Protein AF-A0A150QYF8-F1 (afdb_monomer_lite)

pLDDT: mean 72.7, std 15.48, range [41.41, 92.69]

Secondary structure (DSSP, 8-state):
------PPPPPPP---------------------------PPPTTS-PPPP---S-SSPPPTT-B-SSSS-EEEEE-TTS-EEEEEEETTEEEES-----SSPPPPPPPPSSPPPTT-B-S-TT-EEEEE-TTS-EEEEEEETTEEEEEE-----PPPPPPPSS-PPTT-B-SSTT-EEEEPPPTT--SPEEEEE-TTSBEEEEE-----PPPP-

Radius of gyration: 40.84 Å; chains: 1; bounding box: 78×80×122 Å

Organism: Sorangium cellulosum (NCBI:txid56)

Structure (mmCIF, N/CA/C/O backbone):
data_AF-A0A150QYF8-F1
#
_entry.id   AF-A0A150QYF8-F1
#
loop_
_atom_site.group_PDB
_atom_site.id
_atom_site.type_symbol
_atom_site.label_atom_id
_atom_site.label_alt_id
_atom_site.label_comp_id
_atom_site.label_asym_id
_atom_site.label_entity_id
_atom_site.label_seq_id
_atom_site.pdbx_PDB_ins_code
_atom_site.Cartn_x
_atom_site.Cartn_y
_atom_site.Cartn_z
_atom_site.occupancy
_atom_site.B_iso_or_equiv
_atom_site.auth_seq_id
_atom_site.auth_comp_id
_atom_site.auth_asym_id
_atom_site.auth_atom_id
_atom_site.pdbx_PDB_model_num
ATOM 1 N N . MET A 1 1 ? 5.202 -47.196 13.321 1.00 47.38 1 MET A N 1
ATOM 2 C CA . MET A 1 1 ? 4.854 -46.807 11.936 1.00 47.38 1 MET A CA 1
ATOM 3 C C . MET A 1 1 ? 5.953 -45.894 11.412 1.00 47.38 1 MET A C 1
ATOM 5 O O . MET A 1 1 ? 6.100 -44.786 11.903 1.00 47.38 1 MET A O 1
ATOM 9 N N . THR A 1 2 ? 6.800 -46.386 10.510 1.00 41.41 2 THR A N 1
ATOM 10 C CA . THR A 1 2 ? 7.960 -45.659 9.966 1.00 41.41 2 THR A CA 1
ATOM 11 C C . THR A 1 2 ? 7.559 -44.911 8.697 1.00 41.41 2 THR A C 1
ATOM 13 O O . THR A 1 2 ? 7.252 -45.538 7.684 1.00 41.41 2 THR A O 1
ATOM 16 N N . MET A 1 3 ? 7.541 -43.577 8.741 1.00 44.59 3 MET A N 1
ATOM 17 C CA . MET A 1 3 ? 7.249 -42.749 7.568 1.00 44.59 3 MET A CA 1
ATOM 18 C C . MET A 1 3 ? 8.433 -42.758 6.593 1.00 44.59 3 MET A C 1
ATOM 20 O O . MET A 1 3 ? 9.515 -42.261 6.902 1.00 44.59 3 MET A O 1
ATOM 24 N N . GLN A 1 4 ? 8.225 -43.309 5.397 1.00 49.53 4 GLN A N 1
ATOM 25 C CA . GLN A 1 4 ? 9.186 -43.221 4.301 1.00 49.53 4 GLN A CA 1
ATOM 26 C C . GLN A 1 4 ? 9.121 -41.836 3.642 1.00 49.53 4 GLN A C 1
ATOM 28 O O . GLN A 1 4 ? 8.115 -41.449 3.049 1.00 49.53 4 GLN A O 1
ATOM 33 N N . LYS A 1 5 ? 10.227 -41.088 3.718 1.00 57.88 5 LYS A N 1
ATOM 34 C CA . LYS A 1 5 ? 10.409 -39.800 3.036 1.00 57.88 5 LYS A CA 1
ATOM 35 C C . LYS A 1 5 ? 10.632 -40.048 1.534 1.00 57.88 5 LYS A C 1
ATOM 37 O O . LYS A 1 5 ? 11.709 -40.483 1.127 1.00 57.88 5 LYS A O 1
ATOM 42 N N . LYS A 1 6 ? 9.617 -39.773 0.705 1.00 57.66 6 LYS A N 1
ATOM 43 C CA . LYS A 1 6 ? 9.722 -39.781 -0.767 1.00 57.66 6 LYS A CA 1
ATOM 44 C C . LYS A 1 6 ? 10.719 -38.709 -1.223 1.00 57.66 6 LYS A C 1
ATOM 46 O O . LYS A 1 6 ? 10.455 -37.516 -1.086 1.00 57.66 6 LYS A O 1
ATOM 51 N N . ARG A 1 7 ? 11.854 -39.132 -1.783 1.00 65.31 7 ARG A N 1
ATOM 52 C CA . ARG A 1 7 ? 12.804 -38.245 -2.470 1.00 65.31 7 ARG A CA 1
ATOM 53 C C . ARG A 1 7 ? 12.209 -37.843 -3.824 1.00 65.31 7 ARG A C 1
ATOM 55 O O . ARG A 1 7 ? 11.926 -38.708 -4.648 1.00 65.31 7 ARG A O 1
ATOM 62 N N . LYS A 1 8 ? 11.985 -36.543 -4.033 1.00 64.62 8 LYS A N 1
ATOM 63 C CA . LYS A 1 8 ? 11.572 -35.985 -5.328 1.00 64.62 8 LYS A CA 1
ATOM 64 C C . LYS A 1 8 ? 12.789 -35.962 -6.257 1.00 64.62 8 LYS A C 1
ATOM 66 O O . LYS A 1 8 ? 13.822 -35.404 -5.903 1.00 64.62 8 LYS A O 1
ATOM 71 N N . VAL A 1 9 ? 12.659 -36.608 -7.412 1.00 59.91 9 VAL A N 1
ATOM 72 C CA . VAL A 1 9 ? 13.671 -36.643 -8.474 1.00 59.91 9 VAL A CA 1
ATOM 73 C C . VAL A 1 9 ? 13.707 -35.270 -9.146 1.00 59.91 9 VAL A C 1
ATOM 75 O O . VAL A 1 9 ? 12.694 -34.823 -9.684 1.00 59.91 9 VAL A O 1
ATOM 78 N N . LEU A 1 10 ? 14.858 -34.599 -9.091 1.00 61.50 10 LEU A N 1
ATOM 79 C CA . LEU A 1 10 ? 15.118 -33.366 -9.833 1.00 61.50 10 LEU A CA 1
ATOM 80 C C . LEU A 1 10 ? 15.226 -33.714 -11.323 1.00 61.50 10 LEU A C 1
ATOM 82 O O . LEU A 1 10 ? 16.088 -34.497 -11.719 1.00 61.50 10 LEU A O 1
ATOM 86 N N . ARG A 1 11 ? 14.317 -33.172 -12.140 1.00 61.16 11 ARG A N 1
ATOM 87 C CA . ARG A 1 11 ? 14.402 -33.255 -13.603 1.00 61.16 11 ARG A CA 1
ATOM 88 C C . ARG A 1 11 ? 15.525 -32.328 -14.070 1.00 61.16 11 ARG A C 1
ATOM 90 O O . ARG A 1 11 ? 15.552 -31.165 -13.679 1.00 61.16 11 ARG A O 1
ATOM 97 N N . ALA A 1 12 ? 16.451 -32.867 -14.859 1.00 64.88 12 ALA A N 1
ATOM 98 C CA . ALA A 1 12 ? 17.572 -32.123 -15.423 1.00 64.88 12 ALA A CA 1
ATOM 99 C C . ALA A 1 12 ? 17.085 -31.013 -16.378 1.00 64.88 12 ALA A C 1
ATOM 101 O O . ALA A 1 12 ? 16.055 -31.198 -17.035 1.00 64.88 12 ALA A O 1
ATOM 102 N N . PRO A 1 13 ? 17.802 -29.880 -16.476 1.00 64.94 13 PRO A N 1
ATOM 103 C CA . PRO A 1 13 ? 17.477 -28.837 -17.438 1.00 64.94 13 PRO A CA 1
ATOM 104 C C . PRO A 1 13 ? 17.751 -29.323 -18.868 1.00 64.94 13 PRO A C 1
ATOM 106 O O . PRO A 1 13 ? 18.771 -29.954 -19.148 1.00 64.94 13 PRO A O 1
ATOM 109 N N . PHE A 1 14 ? 16.815 -29.033 -19.769 1.00 56.91 14 PHE A N 1
ATOM 110 C CA . PHE A 1 14 ? 16.959 -29.273 -21.200 1.00 56.91 14 PHE A CA 1
ATOM 111 C C . PHE A 1 14 ? 17.991 -28.291 -21.768 1.00 56.91 14 PHE A C 1
ATOM 113 O O . PHE A 1 14 ? 17.770 -27.083 -21.764 1.00 56.91 14 PHE A O 1
ATOM 120 N N . LEU A 1 15 ? 19.122 -28.810 -22.247 1.00 54.59 15 LEU A N 1
ATOM 121 C CA . LEU A 1 15 ? 20.078 -28.049 -23.048 1.00 54.59 15 LEU A CA 1
ATOM 122 C C . LEU A 1 15 ? 19.488 -27.856 -24.449 1.00 54.59 15 LEU A C 1
ATOM 124 O O . LEU A 1 15 ? 19.330 -28.821 -25.194 1.00 54.59 15 LEU A O 1
ATOM 128 N N . VAL A 1 16 ? 19.154 -26.614 -24.796 1.00 57.34 16 VAL A N 1
ATOM 129 C CA . VAL A 1 16 ? 18.758 -26.229 -26.155 1.00 57.34 16 VAL A CA 1
ATOM 130 C C . VAL A 1 16 ? 20.007 -25.736 -26.880 1.00 57.34 16 VAL A C 1
ATOM 132 O O . VAL A 1 16 ? 20.522 -24.661 -26.591 1.00 57.34 16 VAL A O 1
ATOM 135 N N . THR A 1 17 ? 20.525 -26.547 -27.800 1.00 55.38 17 THR A N 1
ATOM 136 C CA . THR A 1 17 ? 21.632 -26.175 -28.687 1.00 55.38 17 THR A CA 1
ATOM 137 C C . THR A 1 17 ? 21.053 -25.499 -29.926 1.00 55.38 17 THR A C 1
ATOM 139 O O . THR A 1 17 ? 20.435 -26.162 -30.757 1.00 55.38 17 THR A O 1
ATOM 142 N N . VAL A 1 18 ? 21.232 -24.184 -30.054 1.00 59.06 18 VAL A N 1
ATOM 143 C CA . VAL A 1 18 ? 20.885 -23.449 -31.277 1.00 59.06 18 VAL A CA 1
ATOM 144 C C . VAL A 1 18 ? 22.113 -23.440 -32.180 1.00 59.06 18 VAL A C 1
ATOM 146 O O . VAL A 1 18 ? 23.110 -22.792 -31.880 1.00 59.06 18 VAL A O 1
ATOM 149 N N . ALA A 1 19 ? 22.047 -24.191 -33.276 1.00 54.66 19 ALA A N 1
ATOM 150 C CA . ALA A 1 19 ? 22.962 -24.045 -34.397 1.00 54.66 19 ALA A CA 1
ATOM 151 C C . ALA A 1 19 ? 22.274 -23.165 -35.446 1.00 54.66 19 ALA A C 1
ATOM 153 O O . ALA A 1 19 ? 21.219 -23.539 -35.957 1.00 54.66 19 ALA A O 1
ATOM 154 N N . ALA A 1 20 ? 22.860 -22.015 -35.771 1.00 47.81 20 ALA A N 1
ATOM 155 C CA . ALA A 1 20 ? 22.448 -21.212 -36.916 1.00 47.81 20 ALA A CA 1
ATOM 156 C C . ALA A 1 20 ? 23.673 -20.905 -37.784 1.00 47.81 20 ALA A C 1
ATOM 158 O O . ALA A 1 20 ? 24.729 -20.510 -37.295 1.00 47.81 20 ALA A O 1
ATOM 159 N N . ALA A 1 21 ? 23.518 -21.217 -39.068 1.00 44.56 21 ALA A N 1
ATOM 160 C CA . ALA A 1 21 ? 24.559 -21.398 -40.062 1.00 44.56 21 ALA A CA 1
ATOM 161 C C . ALA A 1 21 ? 25.105 -20.071 -40.609 1.00 44.56 21 ALA A C 1
ATOM 163 O O . ALA A 1 21 ? 24.342 -19.201 -41.022 1.00 44.56 21 ALA A O 1
ATOM 164 N N . ALA A 1 22 ? 26.433 -19.967 -40.703 1.00 50.28 22 ALA A N 1
ATOM 165 C CA . ALA A 1 22 ? 27.098 -18.927 -41.476 1.00 50.28 22 ALA A CA 1
ATOM 166 C C . ALA A 1 22 ? 26.918 -19.212 -42.976 1.00 50.28 22 ALA A C 1
ATOM 168 O O . ALA A 1 22 ? 27.470 -20.180 -43.503 1.00 50.28 22 ALA A O 1
ATOM 169 N N . SER A 1 23 ? 26.142 -18.372 -43.659 1.00 51.41 23 SER A N 1
ATOM 170 C CA . SER A 1 23 ? 26.035 -18.386 -45.118 1.00 51.41 23 SER A CA 1
ATOM 171 C C . SER A 1 23 ? 26.969 -17.322 -45.688 1.00 51.41 23 SER A C 1
ATOM 173 O O . SER A 1 23 ? 26.688 -16.132 -45.611 1.00 51.41 23 SER A O 1
ATOM 175 N N . PHE A 1 24 ? 28.093 -17.763 -46.250 1.00 51.03 24 PHE A N 1
ATOM 176 C CA . PHE A 1 24 ? 28.920 -16.957 -47.144 1.00 51.03 24 PHE A CA 1
ATOM 177 C C . PHE A 1 24 ? 28.187 -16.785 -48.478 1.00 51.03 24 PHE A C 1
ATOM 179 O O . PHE A 1 24 ? 27.945 -17.775 -49.168 1.00 51.03 24 PHE A O 1
ATOM 186 N N . ALA A 1 25 ? 27.889 -15.549 -48.877 1.00 46.69 25 ALA A N 1
ATOM 187 C CA . ALA A 1 25 ? 27.549 -15.239 -50.260 1.00 46.69 25 ALA A CA 1
ATOM 188 C C . ALA A 1 25 ? 27.860 -13.776 -50.606 1.00 46.69 25 ALA A C 1
ATOM 190 O O . ALA A 1 25 ? 27.247 -12.859 -50.077 1.00 46.69 25 ALA A O 1
ATOM 191 N N . GLY A 1 26 ? 28.767 -13.599 -51.570 1.00 42.91 26 GLY A N 1
ATOM 192 C CA . GLY A 1 26 ? 28.650 -12.538 -52.571 1.00 42.91 26 GLY A CA 1
ATOM 193 C C . GLY A 1 26 ? 29.318 -11.202 -52.266 1.00 42.91 26 GLY A C 1
ATOM 194 O O . GLY A 1 26 ? 28.643 -10.219 -51.995 1.00 42.91 26 GLY A O 1
ATOM 195 N N . ALA A 1 27 ? 30.635 -11.132 -52.465 1.00 47.59 27 ALA A N 1
ATOM 196 C CA . ALA A 1 27 ? 31.298 -9.875 -52.787 1.00 47.59 27 ALA A CA 1
ATOM 197 C C . ALA A 1 27 ? 30.801 -9.375 -54.158 1.00 47.59 27 ALA A C 1
ATOM 199 O O . ALA A 1 27 ? 31.059 -10.011 -55.181 1.00 47.59 27 ALA A O 1
ATOM 200 N N . VAL A 1 28 ? 30.113 -8.233 -54.179 1.00 49.28 28 VAL A N 1
ATOM 201 C CA . VAL A 1 28 ? 29.893 -7.434 -55.389 1.00 49.28 28 VAL A CA 1
ATOM 202 C C . VAL A 1 28 ? 30.681 -6.144 -55.212 1.00 49.28 28 VAL A C 1
ATOM 204 O O . VAL A 1 28 ? 30.315 -5.277 -54.428 1.00 49.28 28 VAL A O 1
ATOM 207 N N . ALA A 1 29 ? 31.807 -6.048 -55.915 1.00 49.62 29 ALA A N 1
ATOM 208 C CA . ALA A 1 29 ? 32.575 -4.820 -56.024 1.00 49.62 29 ALA A CA 1
ATOM 209 C C . ALA A 1 29 ? 31.805 -3.821 -56.903 1.00 49.62 29 ALA A C 1
ATOM 211 O O . ALA A 1 29 ? 31.589 -4.083 -58.088 1.00 49.62 29 ALA A O 1
ATOM 212 N N . LEU A 1 30 ? 31.417 -2.680 -56.330 1.00 47.22 30 LEU A N 1
ATOM 213 C CA . LEU A 1 30 ? 31.018 -1.487 -57.078 1.00 47.22 30 LEU A CA 1
ATOM 214 C C . LEU A 1 30 ? 32.141 -0.436 -57.010 1.00 47.22 30 LEU A C 1
ATOM 216 O O . LEU A 1 30 ? 32.837 -0.351 -55.996 1.00 47.22 30 LEU A O 1
ATOM 220 N N . PRO A 1 31 ? 32.365 0.333 -58.090 1.00 49.56 31 PRO A N 1
ATOM 221 C CA . PRO A 1 31 ? 33.482 1.259 -58.185 1.00 49.56 31 PRO A CA 1
ATOM 222 C C . PRO A 1 31 ? 33.178 2.598 -57.498 1.00 49.56 31 PRO A C 1
ATOM 224 O O . PRO A 1 31 ? 32.157 3.217 -57.772 1.00 49.56 31 PRO A O 1
ATOM 227 N N . GLY A 1 32 ? 34.134 3.056 -56.685 1.00 46.59 32 GLY A N 1
ATOM 228 C CA . GLY A 1 32 ? 34.517 4.464 -56.537 1.00 46.59 32 GLY A CA 1
ATOM 229 C C . GLY A 1 32 ? 33.485 5.442 -55.971 1.00 46.59 32 GLY A C 1
ATOM 230 O O . GLY A 1 32 ? 32.774 6.098 -56.726 1.00 46.59 32 GLY A O 1
ATOM 231 N N . CYS A 1 33 ? 33.552 5.683 -54.661 1.00 45.03 33 CYS A N 1
ATOM 232 C CA . CYS A 1 33 ? 33.215 6.986 -54.090 1.00 45.03 33 CYS A CA 1
ATOM 233 C C . CYS A 1 33 ? 34.475 7.545 -53.423 1.00 45.03 33 CYS A C 1
ATOM 235 O O . CYS A 1 33 ? 34.902 7.070 -52.374 1.00 45.03 33 CYS A O 1
ATOM 237 N N . ASP A 1 34 ? 35.090 8.509 -54.099 1.00 48.44 34 ASP A N 1
ATOM 238 C CA . ASP A 1 34 ? 36.191 9.337 -53.616 1.00 48.44 34 ASP A CA 1
ATOM 239 C C . ASP A 1 34 ? 35.557 10.586 -52.976 1.00 48.44 34 ASP A C 1
ATOM 241 O O . ASP A 1 34 ? 34.937 11.369 -53.703 1.00 48.44 34 ASP A O 1
ATOM 245 N N . PRO A 1 35 ? 35.586 10.779 -51.643 1.00 50.56 35 PRO A N 1
ATOM 246 C CA . PRO A 1 35 ? 35.102 12.017 -51.057 1.00 50.56 35 PRO A CA 1
ATOM 247 C C . PRO A 1 35 ? 36.233 13.042 -51.109 1.00 50.56 35 PRO A C 1
ATOM 249 O O . PRO A 1 35 ? 36.978 13.240 -50.149 1.00 50.56 35 PRO A O 1
ATOM 252 N N . THR A 1 36 ? 36.360 13.719 -52.247 1.00 41.72 36 THR A N 1
ATOM 253 C CA . THR A 1 36 ? 37.067 14.996 -52.283 1.00 41.72 36 THR A CA 1
ATOM 254 C C . THR A 1 36 ? 36.190 16.006 -51.541 1.00 41.72 36 THR A C 1
ATOM 256 O O . THR A 1 36 ? 35.151 16.433 -52.042 1.00 41.72 36 THR A O 1
ATOM 259 N N . VAL A 1 37 ? 36.559 16.314 -50.298 1.00 49.44 37 VAL A N 1
ATOM 260 C CA . VAL A 1 37 ? 35.915 17.356 -49.491 1.00 49.44 37 VAL A CA 1
ATOM 261 C C . VAL A 1 37 ? 36.304 18.701 -50.101 1.00 49.44 37 VAL A C 1
ATOM 263 O O . VAL A 1 37 ? 37.409 19.193 -49.878 1.00 49.44 37 VAL A O 1
ATOM 266 N N . ASP A 1 38 ? 35.422 19.251 -50.930 1.00 42.84 38 ASP A N 1
ATOM 267 C CA . ASP A 1 38 ? 35.511 20.631 -51.399 1.00 42.84 38 ASP A CA 1
ATOM 268 C C . ASP A 1 38 ? 34.896 21.523 -50.309 1.00 42.84 38 ASP A C 1
ATOM 270 O O . ASP A 1 38 ? 33.714 21.397 -49.974 1.00 42.84 38 ASP A O 1
ATOM 274 N N . ASP A 1 39 ? 35.729 22.365 -49.696 1.00 52.28 39 ASP A N 1
ATOM 275 C CA . ASP A 1 39 ? 35.360 23.368 -48.691 1.00 52.28 39 ASP A CA 1
ATOM 276 C C . ASP A 1 39 ? 34.559 24.486 -49.392 1.00 52.28 39 ASP A C 1
ATOM 278 O O . ASP A 1 39 ? 35.071 25.541 -49.765 1.00 52.28 39 ASP A O 1
ATOM 282 N N . GLY A 1 40 ? 33.300 24.177 -49.708 1.00 44.81 40 GLY A N 1
ATOM 283 C CA . GLY A 1 40 ? 32.414 25.001 -50.521 1.00 44.81 40 GLY A CA 1
ATOM 284 C C . GLY A 1 40 ? 31.364 25.714 -49.678 1.00 44.81 40 GLY A C 1
ATOM 285 O O . GLY A 1 40 ? 30.345 25.133 -49.309 1.00 44.81 40 GLY A O 1
ATOM 286 N N . SER A 1 41 ? 31.585 27.001 -49.418 1.00 54.12 41 SER A N 1
ATOM 287 C CA . SER A 1 41 ? 30.602 27.939 -48.865 1.00 54.12 41 SER A CA 1
ATOM 288 C C . SER A 1 41 ? 29.239 27.839 -49.581 1.00 54.12 41 SER A C 1
ATOM 290 O O . SER A 1 41 ? 29.158 28.120 -50.779 1.00 54.12 41 SER A O 1
ATOM 292 N N . CYS A 1 42 ? 28.158 27.483 -48.862 1.00 52.34 42 CYS A N 1
ATOM 293 C CA . CYS A 1 42 ? 26.781 27.509 -49.394 1.00 52.34 42 CYS A CA 1
ATOM 294 C C . CYS A 1 42 ? 26.440 28.958 -49.849 1.00 52.34 42 CYS A C 1
ATOM 296 O O . CYS A 1 42 ? 26.528 29.877 -49.031 1.00 52.34 42 CYS A O 1
ATOM 298 N N . PRO A 1 43 ? 26.038 29.203 -51.114 1.00 57.56 43 PRO A N 1
ATOM 299 C CA . PRO A 1 43 ? 25.589 30.523 -51.560 1.00 57.56 43 PRO A CA 1
ATOM 300 C C . PRO A 1 43 ? 24.232 30.903 -50.940 1.00 57.56 43 PRO A C 1
ATOM 302 O O . PRO A 1 43 ? 23.354 30.056 -50.759 1.00 57.56 43 PRO A O 1
ATOM 305 N N . GLU A 1 44 ? 24.052 32.192 -50.631 1.00 48.41 44 GLU A N 1
ATOM 306 C CA . GLU A 1 44 ? 22.826 32.736 -50.031 1.00 48.41 44 GLU A CA 1
ATOM 307 C C . GLU A 1 44 ? 21.592 32.432 -50.902 1.00 48.41 44 GLU A C 1
ATOM 309 O O . GLU A 1 44 ? 21.470 32.919 -52.026 1.00 48.41 44 GLU A O 1
ATOM 314 N N . GLY A 1 45 ? 20.657 31.636 -50.368 1.00 52.44 45 GLY A N 1
ATOM 315 C CA . GLY A 1 45 ? 19.316 31.453 -50.940 1.00 52.44 45 GLY A CA 1
ATOM 316 C C . GLY A 1 45 ? 18.923 30.035 -51.369 1.00 52.44 45 GLY A C 1
ATOM 317 O O . GLY A 1 45 ? 17.787 29.850 -51.802 1.00 52.44 45 GLY A O 1
ATOM 318 N N . MET A 1 46 ? 19.787 29.025 -51.224 1.00 48.12 46 MET A N 1
ATOM 319 C CA . MET A 1 46 ? 19.397 27.615 -51.375 1.00 48.12 46 MET A CA 1
ATOM 320 C C . MET A 1 46 ? 19.426 26.918 -50.017 1.00 48.12 46 MET A C 1
ATOM 322 O O . MET A 1 46 ? 20.444 26.928 -49.332 1.00 48.12 46 MET A O 1
ATOM 326 N N . ALA A 1 47 ? 18.294 26.333 -49.618 1.00 49.59 47 ALA A N 1
ATOM 327 C CA . ALA A 1 47 ? 18.205 25.507 -48.423 1.00 49.59 47 ALA A CA 1
ATOM 328 C C . ALA A 1 47 ? 19.175 24.326 -48.569 1.00 49.59 47 ALA A C 1
ATOM 330 O O . ALA A 1 47 ? 18.909 23.395 -49.332 1.00 49.59 47 ALA A O 1
ATOM 331 N N . CYS A 1 48 ? 20.316 24.386 -47.877 1.00 44.94 48 CYS A N 1
ATOM 332 C CA . CYS A 1 48 ? 21.192 23.233 -47.726 1.00 44.94 48 CYS A CA 1
ATOM 333 C C . CYS A 1 48 ? 20.320 22.162 -47.030 1.00 44.94 48 CYS A C 1
ATOM 335 O O . CYS A 1 48 ? 19.755 22.420 -45.964 1.00 44.94 48 CYS A O 1
ATOM 337 N N . ASN A 1 49 ? 20.087 21.024 -47.698 1.00 51.47 49 ASN A N 1
ATOM 338 C CA . ASN A 1 49 ? 19.288 19.927 -47.148 1.00 51.47 49 ASN A CA 1
ATOM 339 C C . ASN A 1 49 ? 19.932 19.550 -45.802 1.00 51.47 49 ASN A C 1
ATOM 341 O O . ASN A 1 49 ? 21.140 19.286 -45.807 1.00 51.47 49 ASN A O 1
ATOM 345 N N . PRO A 1 50 ? 19.217 19.616 -44.662 1.00 52.28 50 PRO A N 1
ATOM 346 C CA . PRO A 1 50 ? 19.822 19.306 -43.374 1.00 52.28 50 PRO A CA 1
ATOM 347 C C . PRO A 1 50 ? 20.454 17.909 -43.449 1.00 52.28 50 PRO A C 1
ATOM 349 O O . PRO A 1 50 ? 19.888 17.037 -44.121 1.00 52.28 50 PRO A O 1
ATOM 352 N N . PRO A 1 51 ? 21.633 17.685 -42.831 1.00 54.25 51 PRO A N 1
ATOM 353 C CA . PRO A 1 51 ? 22.210 16.347 -42.779 1.00 54.25 51 PRO A CA 1
ATOM 354 C C . PRO A 1 51 ? 21.131 15.388 -42.260 1.00 54.25 51 PRO A C 1
ATOM 356 O O . PRO A 1 51 ? 20.388 15.779 -41.355 1.00 54.25 51 PRO A O 1
ATOM 359 N N . PRO A 1 52 ? 20.978 14.184 -42.844 1.00 53.44 52 PRO A N 1
ATOM 360 C CA . PRO A 1 52 ? 19.960 13.251 -42.393 1.00 53.44 52 PRO A CA 1
ATOM 361 C C . PRO A 1 52 ? 20.171 13.014 -40.900 1.00 53.44 52 PRO A C 1
ATOM 363 O O . PRO A 1 52 ? 21.223 12.530 -40.480 1.00 53.44 52 PRO A O 1
ATOM 366 N N . THR A 1 53 ? 19.190 13.421 -40.099 1.00 58.66 53 THR A N 1
ATOM 367 C CA . THR A 1 53 ? 19.165 13.199 -38.657 1.00 58.66 53 THR A CA 1
ATOM 368 C C . THR A 1 53 ? 19.009 11.694 -38.437 1.00 58.66 53 THR A C 1
ATOM 370 O O . THR A 1 53 ? 17.901 11.176 -38.368 1.00 58.66 53 THR A O 1
ATOM 373 N N . ALA A 1 54 ? 20.127 10.965 -38.461 1.00 74.81 54 ALA A N 1
ATOM 374 C CA . ALA A 1 54 ? 20.154 9.501 -38.473 1.00 74.81 54 ALA A CA 1
ATOM 375 C C . ALA A 1 54 ? 19.753 8.881 -37.122 1.00 74.81 54 ALA A C 1
ATOM 377 O O . ALA A 1 54 ? 19.373 7.713 -37.065 1.00 74.81 54 ALA A O 1
ATOM 378 N N . CYS A 1 55 ? 19.810 9.682 -36.057 1.00 82.12 55 CYS A N 1
ATOM 379 C CA . CYS A 1 55 ? 19.389 9.318 -34.714 1.00 82.12 55 CYS A CA 1
ATOM 380 C C . CYS A 1 55 ? 18.067 10.020 -34.383 1.00 82.12 55 CYS A C 1
ATOM 382 O O . CYS A 1 55 ? 18.005 11.245 -34.517 1.00 82.12 55 CYS A O 1
ATOM 384 N N . PRO A 1 56 ? 17.018 9.304 -33.946 1.00 85.31 56 PRO A N 1
ATOM 385 C CA . PRO A 1 56 ? 15.830 9.955 -33.409 1.00 85.31 56 PRO A CA 1
ATOM 386 C C . PRO A 1 56 ? 16.196 10.832 -32.202 1.00 85.31 56 PRO A C 1
ATOM 388 O O . PRO A 1 56 ? 17.136 10.523 -31.472 1.00 85.31 56 PRO A O 1
ATOM 391 N N . GLU A 1 57 ? 15.468 11.934 -31.998 1.00 84.00 57 GLU A N 1
ATOM 392 C CA . GLU A 1 57 ? 15.677 12.817 -30.836 1.00 84.00 57 GLU A CA 1
ATOM 393 C C . GLU A 1 57 ? 15.359 12.099 -29.518 1.00 84.00 57 GLU A C 1
ATOM 395 O O . GLU A 1 57 ? 16.041 12.298 -28.515 1.00 84.00 57 GLU A O 1
ATOM 400 N N . GLU A 1 58 ? 14.342 11.238 -29.534 1.00 85.50 58 GLU A N 1
ATOM 401 C CA . GLU A 1 58 ? 13.980 10.387 -28.406 1.00 85.50 58 GLU A CA 1
ATOM 402 C C . GLU A 1 58 ? 14.669 9.025 -28.502 1.00 85.50 58 GLU A C 1
ATOM 404 O O . GLU A 1 58 ? 14.884 8.488 -29.593 1.00 85.50 58 GLU A O 1
ATOM 409 N N . MET A 1 59 ? 14.977 8.446 -27.340 1.00 86.25 59 MET A N 1
ATOM 410 C CA . MET A 1 59 ? 15.543 7.104 -27.248 1.00 86.25 59 MET A CA 1
ATOM 411 C C . MET A 1 59 ? 14.588 6.089 -27.908 1.00 86.25 59 MET A C 1
ATOM 413 O O . MET A 1 59 ? 13.434 5.970 -27.479 1.00 86.25 59 MET A O 1
ATOM 417 N N . PRO A 1 60 ? 15.032 5.349 -28.939 1.00 87.44 60 PRO A N 1
ATOM 418 C CA . PRO A 1 60 ? 14.165 4.424 -29.648 1.00 87.44 60 PRO A CA 1
ATOM 419 C C . PRO A 1 60 ? 13.838 3.207 -28.780 1.00 87.44 60 PRO A C 1
ATOM 421 O O . PRO A 1 60 ? 14.671 2.701 -28.032 1.00 87.44 60 PRO A O 1
ATOM 424 N N . VAL A 1 61 ? 12.622 2.676 -28.919 1.00 87.19 61 VAL A N 1
ATOM 425 C CA . VAL A 1 61 ? 12.245 1.423 -28.250 1.00 87.19 61 VAL A CA 1
ATOM 426 C C . VAL A 1 61 ? 13.002 0.260 -28.911 1.00 87.19 61 VAL A C 1
ATOM 428 O O . VAL A 1 61 ? 12.947 0.146 -30.142 1.00 87.19 61 VAL A O 1
ATOM 431 N N . PRO A 1 62 ? 13.669 -0.634 -28.157 1.00 87.25 62 PRO A N 1
ATOM 432 C CA . PRO A 1 62 ? 14.311 -1.816 -28.727 1.00 87.25 62 PRO A CA 1
ATOM 433 C C . PRO A 1 62 ? 13.353 -2.625 -29.617 1.00 87.25 62 PRO A C 1
ATOM 435 O O . PRO A 1 62 ? 12.237 -2.956 -29.217 1.00 87.25 62 PRO A O 1
ATOM 438 N N . GLY A 1 63 ? 13.781 -2.932 -30.842 1.00 85.69 63 GLY A N 1
ATOM 439 C CA . GLY A 1 63 ? 12.979 -3.619 -31.859 1.00 85.69 63 GLY A CA 1
ATOM 440 C C . GLY A 1 63 ? 12.086 -2.712 -32.717 1.00 85.69 63 GLY A C 1
ATOM 441 O O . GLY A 1 63 ? 11.436 -3.211 -33.639 1.00 85.69 63 GLY A O 1
ATOM 442 N N . SER A 1 64 ? 12.042 -1.401 -32.454 1.00 90.19 64 SER A N 1
ATOM 443 C CA . SER A 1 64 ? 11.382 -0.437 -33.346 1.00 90.19 64 SER A CA 1
ATOM 444 C C . SER A 1 64 ? 12.144 -0.285 -34.666 1.00 90.19 64 SER A C 1
ATOM 446 O O . SER A 1 64 ? 13.341 -0.563 -34.738 1.00 90.19 64 SER A O 1
ATOM 448 N N . ARG A 1 65 ? 11.434 0.116 -35.728 1.00 87.75 65 ARG A N 1
ATOM 449 C CA . ARG A 1 65 ? 12.009 0.244 -37.074 1.00 87.75 65 ARG A CA 1
ATOM 450 C C . ARG A 1 65 ? 12.974 1.425 -37.152 1.00 87.75 65 ARG A C 1
ATOM 452 O O . ARG A 1 65 ? 12.694 2.481 -36.591 1.00 87.75 65 ARG A O 1
ATOM 459 N N . CYS A 1 66 ? 14.050 1.251 -37.903 1.00 86.94 66 CYS A N 1
ATOM 460 C CA . CYS A 1 66 ? 14.968 2.311 -38.304 1.00 86.94 66 CYS A CA 1
ATOM 461 C C . CYS A 1 66 ? 15.118 2.312 -39.826 1.00 86.94 66 CYS A C 1
ATOM 463 O O . CYS A 1 66 ? 15.130 1.252 -40.450 1.00 86.94 66 CYS A O 1
ATOM 465 N N . ASP A 1 67 ? 15.191 3.511 -40.409 1.00 76.12 67 ASP A N 1
ATOM 466 C CA . ASP A 1 67 ? 15.146 3.720 -41.865 1.00 76.12 67 ASP A CA 1
ATOM 467 C C . ASP A 1 67 ? 16.532 3.771 -42.528 1.00 76.12 67 ASP A C 1
ATOM 469 O O . ASP A 1 67 ? 16.630 3.771 -43.755 1.00 76.12 67 ASP A O 1
ATOM 473 N N . THR A 1 68 ? 17.601 3.812 -41.733 1.00 69.06 68 THR A N 1
ATOM 474 C CA . THR A 1 68 ? 18.981 3.922 -42.217 1.00 69.06 68 THR A CA 1
ATOM 475 C C . THR A 1 68 ? 19.746 2.671 -41.818 1.00 69.06 68 THR A C 1
ATOM 477 O O . THR A 1 68 ? 19.663 2.261 -40.663 1.00 69.06 68 THR A O 1
ATOM 480 N N . ASP A 1 69 ? 20.500 2.081 -42.742 1.00 64.12 69 ASP A N 1
ATOM 481 C CA . ASP A 1 69 ? 21.427 0.994 -42.436 1.00 64.12 69 ASP A CA 1
ATOM 482 C C . ASP A 1 69 ? 22.612 1.551 -41.610 1.00 64.12 69 ASP A C 1
ATOM 484 O O . ASP A 1 69 ? 23.291 2.483 -42.039 1.00 64.12 69 ASP A O 1
ATOM 488 N N . GLU A 1 70 ? 22.830 1.009 -40.407 1.00 63.75 70 GLU A N 1
ATOM 489 C CA . GLU A 1 70 ? 23.980 1.266 -39.512 1.00 63.75 70 GLU A CA 1
ATOM 490 C C . GLU A 1 70 ? 24.150 2.641 -38.795 1.00 63.75 70 GLU A C 1
ATOM 492 O O . GLU A 1 70 ? 25.284 3.004 -38.467 1.00 63.75 70 GLU A O 1
ATOM 497 N N . PRO A 1 71 ? 23.116 3.433 -38.432 1.00 73.69 71 PRO A N 1
ATOM 498 C CA . PRO A 1 71 ? 23.296 4.463 -37.413 1.00 73.69 71 PRO A CA 1
ATOM 499 C C . PRO A 1 71 ? 23.585 3.831 -36.043 1.00 73.69 71 PRO A C 1
ATOM 501 O O . PRO A 1 71 ? 22.813 3.005 -35.548 1.00 73.69 71 PRO A O 1
ATOM 504 N N . SER A 1 72 ? 24.693 4.259 -35.432 1.00 82.00 72 SER A N 1
ATOM 505 C CA . SER A 1 72 ? 25.000 4.070 -34.013 1.00 82.00 72 SER A CA 1
ATOM 506 C C . SER A 1 72 ? 24.740 5.383 -33.286 1.00 82.00 72 SER A C 1
ATOM 508 O O . SER A 1 72 ? 25.339 6.409 -33.613 1.00 82.00 72 SER A O 1
ATOM 510 N N . CYS A 1 73 ? 23.846 5.351 -32.308 1.00 86.12 73 CYS A N 1
ATOM 511 C CA . CYS A 1 73 ? 23.360 6.517 -31.589 1.00 86.12 73 CYS A CA 1
ATOM 512 C C . CYS A 1 73 ? 23.532 6.302 -30.090 1.00 86.12 73 CYS A C 1
ATOM 514 O O . CYS A 1 73 ? 23.032 5.321 -29.546 1.00 86.12 73 CYS A O 1
ATOM 516 N N . SER A 1 74 ? 24.206 7.233 -29.423 1.00 85.69 74 SER A N 1
ATOM 517 C CA . SER A 1 74 ? 24.363 7.212 -27.969 1.00 85.69 74 SER A CA 1
ATOM 518 C C . SER A 1 74 ? 23.312 8.112 -27.326 1.00 85.69 74 SER A C 1
ATOM 520 O O . SER A 1 74 ? 23.227 9.301 -27.639 1.00 85.69 74 SER A O 1
ATOM 522 N N . TYR A 1 75 ? 22.535 7.552 -26.407 1.00 85.44 75 TYR A N 1
ATOM 523 C CA . TYR A 1 75 ? 21.554 8.267 -25.593 1.00 85.44 75 TYR A CA 1
ATOM 524 C C . TYR A 1 75 ? 21.988 8.263 -24.136 1.00 85.44 75 TYR A C 1
ATOM 526 O O . TYR A 1 75 ? 22.765 7.412 -23.720 1.00 85.44 75 TYR A O 1
ATOM 534 N N . ILE A 1 76 ? 21.477 9.209 -23.355 1.00 81.50 76 ILE A N 1
ATOM 535 C CA . ILE A 1 76 ? 21.651 9.206 -21.905 1.00 81.50 76 ILE A CA 1
ATOM 536 C C . ILE A 1 76 ? 20.397 8.599 -21.281 1.00 81.50 76 ILE A C 1
ATOM 538 O O . ILE A 1 76 ? 19.283 9.033 -21.582 1.00 81.50 76 ILE A O 1
ATOM 542 N N . ASP A 1 77 ? 20.573 7.572 -20.454 1.00 79.06 77 ASP A N 1
ATOM 543 C CA . ASP A 1 77 ? 19.472 6.945 -19.727 1.00 79.06 77 ASP A CA 1
ATOM 544 C C . ASP A 1 77 ? 19.030 7.768 -18.506 1.00 79.06 77 ASP A C 1
ATOM 546 O O . ASP A 1 77 ? 19.579 8.822 -18.188 1.00 79.06 77 ASP A O 1
ATOM 550 N N . GLY A 1 78 ? 18.026 7.272 -17.777 1.00 72.12 78 GLY A N 1
ATOM 551 C CA . GLY A 1 78 ? 17.563 7.900 -16.533 1.00 72.12 78 GLY A CA 1
ATOM 552 C C . GLY A 1 78 ? 18.586 7.896 -15.385 1.00 72.12 78 GLY A C 1
ATOM 553 O O . GLY A 1 78 ? 18.259 8.352 -14.291 1.00 72.12 78 GLY A O 1
ATOM 554 N N . CYS A 1 79 ? 19.789 7.365 -15.609 1.00 73.88 79 CYS A N 1
ATOM 555 C CA . CYS A 1 79 ? 20.883 7.229 -14.655 1.00 73.88 79 CYS A CA 1
ATOM 556 C C . CYS A 1 79 ? 22.167 7.935 -15.136 1.00 73.88 79 CYS A C 1
ATOM 558 O O . CYS A 1 79 ? 23.246 7.637 -14.621 1.00 73.88 79 CYS A O 1
ATOM 560 N N . ASP A 1 80 ? 22.056 8.850 -16.106 1.00 76.19 80 ASP A N 1
ATOM 561 C CA . ASP A 1 80 ? 23.173 9.585 -16.710 1.00 76.19 80 ASP A CA 1
ATOM 562 C C . ASP A 1 80 ? 24.244 8.690 -17.380 1.00 76.19 80 ASP A C 1
ATOM 564 O O . ASP A 1 80 ? 25.371 9.131 -17.627 1.00 76.19 80 ASP A O 1
ATOM 568 N N . ASN A 1 81 ? 23.915 7.434 -17.709 1.00 78.56 81 ASN A N 1
ATOM 569 C CA . ASN A 1 81 ? 24.820 6.533 -18.416 1.00 78.56 81 ASN A CA 1
ATOM 570 C C . ASN A 1 81 ? 24.602 6.627 -19.929 1.00 78.56 81 ASN A C 1
ATOM 572 O O . ASN A 1 81 ? 23.455 6.655 -20.386 1.00 78.56 81 ASN A O 1
ATOM 576 N N . PRO A 1 82 ? 25.683 6.620 -20.727 1.00 80.50 82 PRO A N 1
ATOM 577 C CA . PRO A 1 82 ? 25.558 6.458 -22.164 1.00 80.50 82 PRO A CA 1
ATOM 578 C C . PRO A 1 82 ? 25.050 5.044 -22.484 1.00 80.50 82 PRO A C 1
ATOM 580 O O . PRO A 1 82 ? 25.651 4.054 -22.066 1.00 80.50 82 PRO A O 1
ATOM 583 N N . ILE A 1 83 ? 23.953 4.955 -23.233 1.00 83.75 83 ILE A N 1
ATOM 584 C CA . ILE A 1 83 ? 23.442 3.728 -23.842 1.00 83.75 83 ILE A CA 1
ATOM 585 C C . ILE A 1 83 ? 23.552 3.860 -25.355 1.00 83.75 83 ILE A C 1
ATOM 587 O O . ILE A 1 83 ? 22.964 4.761 -25.957 1.00 83.75 83 ILE A O 1
ATOM 591 N N . ASP A 1 84 ? 24.268 2.921 -25.962 1.00 87.12 84 ASP A N 1
ATOM 592 C CA . ASP A 1 84 ? 24.453 2.859 -27.406 1.00 87.12 84 ASP A CA 1
ATOM 593 C C . ASP A 1 84 ? 23.364 2.000 -28.059 1.00 87.12 84 ASP A C 1
ATOM 595 O O . ASP A 1 84 ? 23.143 0.837 -27.700 1.00 87.12 84 ASP A O 1
ATOM 599 N N . TYR A 1 85 ? 22.683 2.596 -29.035 1.00 87.50 85 TYR A N 1
ATOM 600 C CA . TYR A 1 85 ? 21.695 1.963 -29.892 1.00 87.50 85 TYR A CA 1
ATOM 601 C C . TYR A 1 85 ? 22.232 1.858 -31.315 1.00 87.50 85 TYR A C 1
ATOM 603 O O . TYR A 1 85 ? 22.612 2.861 -31.913 1.00 87.50 85 TYR A O 1
ATOM 611 N N . ALA A 1 86 ? 22.184 0.658 -31.882 1.00 88.88 86 ALA A N 1
ATOM 612 C CA . ALA A 1 86 ? 22.525 0.402 -33.273 1.00 88.88 86 ALA A CA 1
ATOM 613 C C . ALA A 1 86 ? 21.288 -0.049 -34.049 1.00 88.88 86 ALA A C 1
ATOM 615 O O . ALA A 1 86 ? 20.502 -0.877 -33.578 1.00 88.88 86 ALA A O 1
ATOM 616 N N . CYS A 1 87 ? 21.113 0.471 -35.259 1.00 88.25 87 CYS A N 1
ATOM 617 C CA . CYS A 1 87 ? 20.144 -0.083 -36.194 1.00 88.25 87 CYS A CA 1
ATOM 618 C C . CYS A 1 87 ? 20.737 -1.311 -36.889 1.00 88.25 87 CYS A C 1
ATOM 620 O O . CYS A 1 87 ? 21.660 -1.198 -37.695 1.00 88.25 87 CYS A O 1
ATOM 622 N N . VAL A 1 88 ? 20.188 -2.488 -36.593 1.00 87.25 88 VAL A N 1
ATOM 623 C CA . VAL A 1 88 ? 20.633 -3.763 -37.161 1.00 87.25 88 VAL A CA 1
ATOM 624 C C . VAL A 1 88 ? 19.445 -4.433 -37.836 1.00 87.25 88 VAL A C 1
ATOM 626 O O . VAL A 1 88 ? 18.426 -4.691 -37.191 1.00 87.25 88 VAL A O 1
ATOM 629 N N . ASP A 1 89 ? 19.578 -4.720 -39.131 1.00 86.38 89 ASP A N 1
ATOM 630 C CA . ASP A 1 89 ? 18.526 -5.311 -39.970 1.00 86.38 89 ASP A CA 1
ATOM 631 C C . ASP A 1 89 ? 17.215 -4.495 -39.972 1.00 86.38 89 ASP A C 1
ATOM 633 O O . ASP A 1 89 ? 16.112 -5.048 -39.951 1.00 86.38 89 ASP A O 1
ATOM 637 N N . GLY A 1 90 ? 17.326 -3.162 -39.950 1.00 85.62 90 GLY A N 1
ATOM 638 C CA . GLY A 1 90 ? 16.175 -2.254 -39.924 1.00 85.62 90 GLY A CA 1
ATOM 639 C C . GLY A 1 90 ? 15.431 -2.207 -38.584 1.00 85.62 90 GLY A C 1
ATOM 640 O O . GLY A 1 90 ? 14.299 -1.716 -38.538 1.00 85.62 90 GLY A O 1
ATOM 641 N N . ALA A 1 91 ? 16.037 -2.702 -37.494 1.00 88.75 91 ALA A N 1
ATOM 642 C CA . ALA A 1 91 ? 15.511 -2.572 -36.137 1.00 88.75 91 ALA A CA 1
ATOM 643 C C . ALA A 1 91 ? 16.556 -2.048 -35.135 1.00 88.75 91 ALA A C 1
ATOM 645 O O . ALA A 1 91 ? 17.705 -2.491 -35.122 1.00 88.75 91 ALA A O 1
ATOM 646 N N . TRP A 1 92 ? 16.136 -1.148 -34.245 1.00 90.19 92 TRP A N 1
ATOM 647 C CA . TRP A 1 92 ? 16.977 -0.632 -33.164 1.00 90.19 92 TRP A CA 1
ATOM 648 C C . TRP A 1 92 ? 17.311 -1.723 -32.143 1.00 90.19 92 TRP A C 1
ATOM 650 O O . TRP A 1 92 ? 16.425 -2.429 -31.653 1.00 90.19 92 TRP A O 1
ATOM 660 N N . ARG A 1 93 ? 18.589 -1.843 -31.785 1.00 86.75 93 ARG A N 1
ATOM 661 C CA . ARG A 1 93 ? 19.111 -2.774 -30.779 1.00 86.75 93 ARG A CA 1
ATOM 662 C C . ARG A 1 93 ? 20.026 -2.042 -29.808 1.00 86.75 93 ARG A C 1
ATOM 664 O O . ARG A 1 93 ? 20.741 -1.138 -30.214 1.00 86.75 93 ARG A O 1
ATOM 671 N N . VAL A 1 94 ? 20.020 -2.472 -28.551 1.00 86.06 94 VAL A N 1
ATOM 672 C CA . VAL A 1 94 ? 20.946 -1.985 -27.521 1.00 86.06 94 VAL A CA 1
ATOM 673 C C . VAL A 1 94 ? 22.248 -2.775 -27.632 1.00 86.06 94 VAL A C 1
ATOM 675 O O . VAL A 1 94 ? 22.214 -4.006 -27.589 1.00 86.06 94 VAL A O 1
ATOM 678 N N . GLU A 1 95 ? 23.382 -2.094 -27.785 1.00 77.31 95 GLU A N 1
ATOM 679 C CA . GLU A 1 95 ? 24.695 -2.753 -27.850 1.00 77.31 95 GLU A CA 1
ATOM 680 C C . GLU A 1 95 ? 25.306 -2.988 -26.462 1.00 77.31 95 GLU A C 1
ATOM 682 O O . GLU A 1 95 ? 26.010 -3.978 -26.257 1.00 77.31 95 GLU A O 1
ATOM 687 N N . HIS A 1 96 ? 24.994 -2.126 -25.490 1.00 67.06 96 HIS A N 1
ATOM 688 C CA . HIS A 1 96 ? 25.420 -2.269 -24.099 1.00 67.06 96 HIS A CA 1
ATOM 689 C C . HIS A 1 96 ? 24.280 -1.940 -23.131 1.00 67.06 96 HIS A C 1
ATOM 691 O O . HIS A 1 96 ? 23.918 -0.781 -22.941 1.00 67.06 96 HIS A O 1
ATOM 697 N N . GLU A 1 97 ? 23.744 -2.963 -22.463 1.00 62.19 97 GLU A N 1
ATOM 698 C CA . GLU A 1 97 ? 22.891 -2.775 -21.286 1.00 62.19 97 GLU A CA 1
ATOM 699 C C . GLU A 1 97 ? 23.780 -2.474 -20.075 1.00 62.19 97 GLU A C 1
ATOM 701 O O . GLU A 1 97 ? 24.213 -3.369 -19.343 1.00 62.19 97 GLU A O 1
ATOM 706 N N . LEU A 1 98 ? 24.096 -1.197 -19.867 1.00 62.53 98 LEU A N 1
ATOM 707 C CA . LEU A 1 98 ? 24.682 -0.760 -18.606 1.00 62.53 98 LEU A CA 1
ATOM 708 C C . LEU A 1 98 ? 23.562 -0.669 -17.567 1.00 62.53 98 LEU A C 1
ATOM 710 O O . LEU A 1 98 ? 22.748 0.246 -17.574 1.00 62.53 98 LEU A O 1
ATOM 714 N N . SER A 1 99 ? 23.500 -1.654 -16.672 1.00 61.66 99 SER A N 1
ATOM 715 C CA . SER A 1 99 ? 22.607 -1.600 -15.512 1.00 61.66 99 SER A CA 1
ATOM 716 C C . SER A 1 99 ? 23.005 -0.432 -14.611 1.00 61.66 99 SER A C 1
ATOM 718 O O . SER A 1 99 ? 24.170 -0.349 -14.211 1.00 61.66 99 SER A O 1
ATOM 720 N N . CYS A 1 100 ? 22.039 0.403 -14.207 1.00 66.12 100 CYS A N 1
ATOM 721 C CA . CYS A 1 100 ? 22.274 1.440 -13.203 1.00 66.12 100 CYS A CA 1
ATOM 722 C C . CYS A 1 100 ? 22.903 0.816 -11.948 1.00 66.12 100 CYS A C 1
ATOM 724 O O . CYS A 1 100 ? 22.355 -0.120 -11.354 1.00 66.12 100 CYS A O 1
ATOM 726 N N . ASN A 1 101 ? 24.077 1.318 -11.566 1.00 63.06 101 ASN A N 1
ATOM 727 C CA . ASN A 1 101 ? 24.764 0.957 -10.335 1.00 63.06 101 ASN A CA 1
ATOM 728 C C . ASN A 1 101 ? 25.147 2.249 -9.588 1.00 63.06 101 ASN A C 1
ATOM 730 O O . ASN A 1 101 ? 26.115 2.901 -9.981 1.00 63.06 101 ASN A O 1
ATOM 734 N N . PRO A 1 102 ? 24.426 2.625 -8.516 1.00 63.84 102 PRO A N 1
ATOM 735 C CA . PRO A 1 102 ? 23.405 1.835 -7.824 1.00 63.84 102 PRO A CA 1
ATOM 736 C C . PRO A 1 102 ? 22.086 1.709 -8.618 1.00 63.84 102 PRO A C 1
ATOM 738 O O . PRO A 1 102 ? 21.816 2.546 -9.479 1.00 63.84 102 PRO A O 1
ATOM 741 N N . PRO A 1 103 ? 21.266 0.674 -8.339 1.00 64.31 103 PRO A N 1
ATOM 742 C CA . PRO A 1 103 ? 19.946 0.542 -8.946 1.00 64.31 103 PRO A CA 1
ATOM 743 C C . PRO A 1 103 ? 19.103 1.804 -8.704 1.00 64.31 103 PRO A C 1
ATOM 745 O O . PRO A 1 103 ? 19.306 2.469 -7.678 1.00 64.31 103 PRO A O 1
ATOM 748 N N . PRO A 1 104 ? 18.139 2.118 -9.592 1.00 65.31 104 PRO A N 1
ATOM 749 C CA . PRO A 1 104 ? 17.233 3.235 -9.373 1.00 65.31 104 PRO A CA 1
ATOM 750 C C . PRO A 1 104 ? 16.546 3.083 -8.009 1.00 65.31 104 PRO A C 1
ATOM 752 O O . PRO A 1 104 ? 16.250 1.952 -7.596 1.00 65.31 104 PRO A O 1
ATOM 755 N N . PRO A 1 105 ? 16.293 4.187 -7.286 1.00 63.53 105 PRO A N 1
ATOM 756 C CA . PRO A 1 105 ? 15.552 4.111 -6.040 1.00 63.53 105 PRO A CA 1
ATOM 757 C C . PRO A 1 105 ? 14.174 3.486 -6.304 1.00 63.53 105 PRO A C 1
ATOM 759 O O . PRO A 1 105 ? 13.571 3.755 -7.348 1.00 63.53 105 PRO A O 1
ATOM 762 N N . PRO A 1 106 ? 13.668 2.645 -5.385 1.00 64.56 106 PRO A N 1
ATOM 763 C CA . PRO A 1 106 ? 12.344 2.069 -5.537 1.00 64.56 106 PRO A CA 1
ATOM 764 C C . PRO A 1 106 ? 11.298 3.186 -5.674 1.00 64.56 106 PRO A C 1
ATOM 766 O O . PRO A 1 106 ? 11.468 4.262 -5.087 1.00 64.56 106 PRO A O 1
ATOM 769 N N . PRO A 1 107 ? 10.220 2.945 -6.438 1.00 70.44 107 PRO A N 1
ATOM 770 C CA . PRO A 1 107 ? 9.176 3.933 -6.657 1.00 70.44 107 PRO A CA 1
ATOM 771 C C . PRO A 1 107 ? 8.612 4.422 -5.321 1.00 70.44 107 PRO A C 1
ATOM 773 O O . PRO A 1 107 ? 8.345 3.634 -4.410 1.00 70.44 107 PRO A O 1
ATOM 776 N N . ALA A 1 108 ? 8.463 5.741 -5.200 1.00 77.81 108 ALA A N 1
ATOM 777 C CA . ALA A 1 108 ? 7.985 6.360 -3.975 1.00 77.81 108 ALA A CA 1
ATOM 778 C C . ALA A 1 108 ? 6.527 5.969 -3.702 1.00 77.81 108 ALA A C 1
ATOM 780 O O . ALA A 1 108 ? 5.673 6.002 -4.590 1.00 77.81 108 ALA A O 1
ATOM 781 N N . CYS A 1 109 ? 6.238 5.634 -2.447 1.00 85.62 109 CYS A N 1
ATOM 782 C CA . CYS A 1 109 ? 4.874 5.414 -1.993 1.00 85.62 109 CYS A CA 1
ATOM 783 C C . CYS A 1 109 ? 4.092 6.734 -1.977 1.00 85.62 109 CYS A C 1
ATOM 785 O O . CYS A 1 109 ? 4.646 7.751 -1.552 1.00 85.62 109 CYS A O 1
ATOM 787 N N . PRO A 1 110 ? 2.810 6.743 -2.384 1.00 87.44 110 PRO A N 1
ATOM 788 C CA . PRO A 1 110 ? 1.979 7.928 -2.230 1.00 87.44 110 PRO A CA 1
ATOM 789 C C . PRO A 1 110 ? 1.868 8.310 -0.749 1.00 87.44 110 PRO A C 1
ATOM 791 O O . PRO A 1 110 ? 1.784 7.432 0.109 1.00 87.44 110 PRO A O 1
ATOM 794 N N . GLU A 1 111 ? 1.859 9.611 -0.446 1.00 86.19 111 GLU A N 1
ATOM 795 C CA . GLU A 1 111 ? 1.776 10.109 0.939 1.00 86.19 111 GLU A CA 1
ATOM 796 C C . GLU A 1 111 ? 0.478 9.676 1.628 1.00 86.19 111 GLU A C 1
ATOM 798 O O . GLU A 1 111 ? 0.469 9.296 2.798 1.00 86.19 111 GLU A O 1
ATOM 803 N N . ALA A 1 112 ? -0.628 9.720 0.885 1.00 88.38 112 ALA A N 1
ATOM 804 C CA . ALA A 1 112 ? -1.926 9.264 1.349 1.00 88.38 112 ALA A CA 1
ATOM 805 C C . ALA A 1 112 ? -2.146 7.794 0.989 1.00 88.38 112 ALA A C 1
ATOM 807 O O . ALA A 1 112 ? -1.754 7.338 -0.088 1.00 88.38 112 ALA A O 1
ATOM 808 N N . MET A 1 113 ? -2.857 7.081 1.866 1.00 88.88 113 MET A N 1
ATOM 809 C CA . MET A 1 113 ? -3.279 5.708 1.609 1.00 88.88 113 MET A CA 1
ATOM 810 C C . MET A 1 113 ? -4.092 5.647 0.300 1.00 88.88 113 MET A C 1
ATOM 812 O O . MET A 1 113 ? -5.126 6.321 0.191 1.00 88.88 113 MET A O 1
ATOM 816 N N . PRO A 1 114 ? -3.652 4.863 -0.700 1.00 89.44 114 PRO A N 1
ATOM 817 C CA . PRO A 1 114 ? -4.343 4.774 -1.974 1.00 89.44 114 PRO A CA 1
ATOM 818 C C . PRO A 1 114 ? -5.680 4.047 -1.816 1.00 89.44 114 PRO A C 1
ATOM 820 O O . PRO A 1 114 ? -5.878 3.218 -0.926 1.00 89.44 114 PRO A O 1
ATOM 823 N N . LYS A 1 115 ? -6.624 4.332 -2.716 1.00 89.00 115 LYS A N 1
ATOM 824 C CA . LYS A 1 115 ? -7.880 3.579 -2.760 1.00 89.00 115 LYS A CA 1
ATOM 825 C C . LYS A 1 115 ? -7.618 2.206 -3.367 1.00 89.00 115 LYS A C 1
ATOM 827 O O . LYS A 1 115 ? -6.953 2.086 -4.390 1.00 89.00 115 LYS A O 1
ATOM 832 N N . ARG A 1 116 ? -8.210 1.161 -2.788 1.00 89.50 116 ARG A N 1
ATOM 833 C CA . ARG A 1 116 ? -8.180 -0.185 -3.375 1.00 89.50 116 ARG A CA 1
ATOM 834 C C . ARG A 1 116 ? -8.668 -0.143 -4.830 1.00 89.50 116 ARG A C 1
ATOM 836 O O . ARG A 1 116 ? -9.760 0.352 -5.101 1.00 89.50 116 ARG A O 1
ATOM 843 N N . GLY A 1 117 ? -7.865 -0.685 -5.739 1.00 88.94 117 GLY A N 1
ATOM 844 C CA . GLY A 1 117 ? -8.137 -0.728 -7.173 1.00 88.94 117 GLY A CA 1
ATOM 845 C C . GLY A 1 117 ? -7.833 0.567 -7.930 1.00 88.94 117 GLY A C 1
ATOM 846 O O . GLY A 1 117 ? -8.080 0.607 -9.132 1.00 88.94 117 GLY A O 1
ATOM 847 N N . SER A 1 118 ? -7.321 1.620 -7.279 1.00 90.94 118 SER A N 1
ATOM 848 C CA . SER A 1 118 ? -6.842 2.794 -8.014 1.00 90.94 118 SER A CA 1
ATOM 849 C C . SER A 1 118 ? -5.563 2.465 -8.780 1.00 90.94 118 SER A C 1
ATOM 851 O O . SER A 1 118 ? -4.811 1.577 -8.376 1.00 90.94 118 SER A O 1
ATOM 853 N N . SER A 1 119 ? -5.323 3.191 -9.871 1.00 89.50 119 SER A N 1
ATOM 854 C CA . SER A 1 119 ? -4.152 2.988 -10.719 1.00 89.50 119 SER A CA 1
ATOM 855 C C . SER A 1 119 ? -2.845 3.248 -9.969 1.00 89.50 119 SER A C 1
ATOM 857 O O . SER A 1 119 ? -2.789 4.085 -9.061 1.00 89.50 119 SER A O 1
ATOM 859 N N . CYS A 1 120 ? -1.801 2.534 -10.367 1.00 87.69 120 CYS A N 1
ATOM 860 C CA . CYS A 1 120 ? -0.433 2.733 -9.912 1.00 87.69 120 CYS A CA 1
ATOM 861 C C . CYS A 1 120 ? 0.545 2.427 -11.044 1.00 87.69 120 CYS A C 1
ATOM 863 O O . CYS A 1 120 ? 0.330 1.494 -11.810 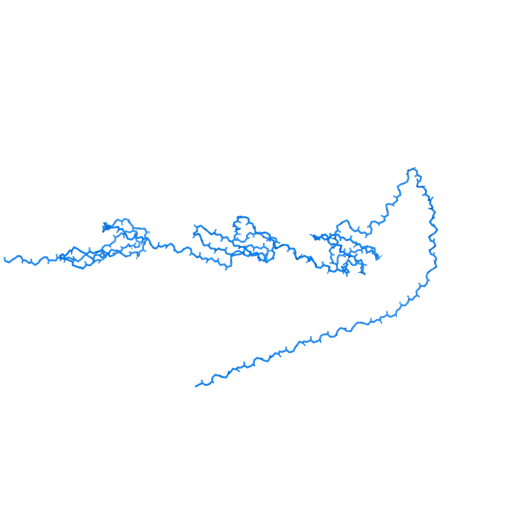1.00 87.69 120 CYS A O 1
ATOM 865 N N . ASP A 1 121 ? 1.609 3.223 -11.130 1.00 77.69 121 ASP A N 1
ATOM 866 C CA . ASP A 1 121 ? 2.584 3.166 -12.229 1.00 77.69 121 ASP A CA 1
ATOM 867 C C . ASP A 1 121 ? 3.775 2.238 -11.933 1.00 77.69 121 ASP A C 1
ATOM 869 O O . ASP A 1 121 ? 4.650 2.039 -12.768 1.00 77.69 121 ASP A O 1
ATOM 873 N N . ALA A 1 122 ? 3.829 1.694 -10.718 1.00 67.56 122 ALA A N 1
ATOM 874 C CA . ALA A 1 122 ? 4.968 0.971 -10.181 1.00 67.56 122 ALA A CA 1
ATOM 875 C C . ALA A 1 122 ? 4.625 -0.499 -9.949 1.00 67.56 122 ALA A C 1
ATOM 877 O O . ALA A 1 122 ? 4.233 -0.867 -8.841 1.00 67.56 122 ALA A O 1
ATOM 878 N N . ASP A 1 123 ? 4.793 -1.341 -10.966 1.00 65.31 123 ASP A N 1
ATOM 879 C CA . ASP A 1 123 ? 4.711 -2.788 -10.773 1.00 65.31 123 ASP A CA 1
ATOM 880 C C . ASP A 1 123 ? 5.689 -3.210 -9.655 1.00 65.31 123 ASP A C 1
ATOM 882 O O . ASP A 1 123 ? 6.858 -2.828 -9.649 1.00 65.31 123 ASP A O 1
ATOM 886 N N . ASP A 1 124 ? 5.171 -3.928 -8.652 1.00 64.25 124 ASP A N 1
ATOM 887 C CA . ASP A 1 124 ? 5.890 -4.404 -7.456 1.00 64.25 124 ASP A CA 1
ATOM 888 C C . ASP A 1 124 ? 6.248 -3.368 -6.367 1.00 64.25 124 ASP A C 1
ATOM 890 O O . ASP A 1 124 ? 6.942 -3.698 -5.401 1.00 64.25 124 ASP A O 1
ATOM 894 N N . GLY A 1 125 ? 5.697 -2.151 -6.418 1.00 75.00 125 GLY A N 1
ATOM 895 C CA . GLY A 1 125 ? 5.762 -1.217 -5.287 1.00 75.00 125 GLY A CA 1
ATOM 896 C C . GLY A 1 125 ? 4.957 -1.715 -4.076 1.00 75.00 125 GLY A C 1
ATOM 897 O O . GLY A 1 125 ? 3.738 -1.877 -4.173 1.00 75.00 125 GLY A O 1
ATOM 898 N N . SER A 1 126 ? 5.617 -1.934 -2.931 1.00 85.94 126 SER A N 1
ATOM 899 C CA . SER A 1 126 ? 4.978 -2.257 -1.644 1.00 85.94 126 SER A CA 1
ATOM 900 C C . SER A 1 126 ? 5.086 -1.079 -0.679 1.00 85.94 126 SER A C 1
ATOM 902 O O . SER A 1 126 ? 6.181 -0.597 -0.395 1.00 85.94 126 SER A O 1
ATOM 904 N N . CYS A 1 127 ? 3.951 -0.659 -0.131 1.00 88.19 127 CYS A N 1
ATOM 905 C CA . CYS A 1 127 ? 3.809 0.511 0.725 1.00 88.19 127 CYS A CA 1
ATOM 906 C C . CYS A 1 127 ? 3.068 0.154 2.011 1.00 88.19 127 CYS A C 1
ATOM 908 O O . CYS A 1 127 ? 2.093 -0.592 1.981 1.00 88.19 127 CYS A O 1
ATOM 910 N N . SER A 1 128 ? 3.505 0.711 3.138 1.00 88.81 128 SER A N 1
ATOM 911 C CA . SER A 1 128 ? 2.878 0.483 4.442 1.00 88.81 128 SER A CA 1
ATOM 912 C C . SER A 1 128 ? 2.295 1.780 4.983 1.00 88.81 128 SER A C 1
ATOM 914 O O . SER A 1 128 ? 2.979 2.801 5.028 1.00 88.81 128 SER A O 1
ATOM 916 N N . TYR A 1 129 ? 1.043 1.713 5.418 1.00 88.38 129 TYR A N 1
ATOM 917 C CA . TYR A 1 129 ? 0.279 2.820 5.983 1.00 88.38 129 TYR A CA 1
ATOM 918 C C . TYR A 1 129 ? -0.247 2.447 7.362 1.00 88.38 129 TYR A C 1
ATOM 920 O O . TYR A 1 129 ? -0.301 1.269 7.709 1.00 88.38 129 TYR A O 1
ATOM 928 N N . ILE A 1 130 ? -0.651 3.453 8.131 1.00 85.75 130 ILE A N 1
ATOM 929 C CA . ILE A 1 130 ? -1.372 3.273 9.389 1.00 85.75 130 ILE A CA 1
ATOM 930 C C . ILE A 1 130 ? -2.847 3.598 9.150 1.00 85.75 130 ILE A C 1
ATOM 932 O O . ILE A 1 130 ? -3.165 4.611 8.523 1.00 85.75 130 ILE A O 1
ATOM 936 N N . ASP A 1 131 ? -3.736 2.715 9.596 1.00 83.06 131 ASP A N 1
ATOM 937 C CA . ASP A 1 131 ? -5.180 2.912 9.493 1.00 83.06 131 ASP A CA 1
ATOM 938 C C . ASP A 1 131 ? -5.744 3.793 10.620 1.00 83.06 131 ASP A C 1
ATOM 940 O O . ASP A 1 131 ? -5.020 4.303 11.472 1.00 83.06 131 ASP A O 1
ATOM 944 N N . GLY A 1 132 ? -7.066 3.984 10.636 1.00 79.44 132 GLY A N 1
ATOM 945 C CA . GLY A 1 132 ? -7.740 4.772 11.677 1.00 79.44 132 GLY A CA 1
ATOM 946 C C . GLY A 1 132 ? -7.718 4.149 13.081 1.00 79.44 132 GLY A C 1
ATOM 947 O O . GLY A 1 132 ? -8.254 4.751 14.007 1.00 79.44 132 GLY A O 1
ATOM 948 N N . CYS A 1 133 ? -7.142 2.958 13.238 1.00 81.06 133 CYS A N 1
ATOM 949 C CA . CYS A 1 133 ? -7.035 2.200 14.480 1.00 81.06 133 CYS A CA 1
ATOM 950 C C . CYS A 1 133 ? -5.570 1.947 14.872 1.00 81.06 133 CYS A C 1
ATOM 952 O O . CYS A 1 133 ? -5.301 1.038 15.657 1.00 81.06 133 CYS A O 1
ATOM 954 N N . ASP A 1 134 ? -4.635 2.714 14.306 1.00 82.06 134 ASP A N 1
ATOM 955 C CA . ASP A 1 134 ? -3.192 2.577 14.506 1.00 82.06 134 ASP A CA 1
ATOM 956 C C . ASP A 1 134 ? -2.600 1.217 14.068 1.00 82.06 134 ASP A C 1
ATOM 958 O O . ASP A 1 134 ? -1.494 0.848 14.474 1.00 82.06 134 ASP A O 1
ATOM 962 N N . ASN A 1 135 ? -3.288 0.467 13.198 1.00 83.06 135 ASN A N 1
ATOM 963 C CA . ASN A 1 135 ? -2.778 -0.793 12.663 1.00 83.06 135 ASN A CA 1
ATOM 964 C C . ASN A 1 135 ? -2.001 -0.579 11.358 1.00 83.06 135 ASN A C 1
ATOM 966 O O . ASN A 1 135 ? -2.434 0.190 10.493 1.00 83.06 135 ASN A O 1
ATOM 970 N N . PRO A 1 136 ? -0.889 -1.307 11.153 1.00 84.19 136 PRO A N 1
ATOM 971 C CA . PRO A 1 136 ? -0.201 -1.312 9.874 1.00 84.19 136 PRO A CA 1
ATOM 972 C C . PRO A 1 136 ? -1.038 -2.034 8.809 1.00 84.19 136 PRO A C 1
ATOM 974 O O . PRO A 1 136 ? -1.447 -3.182 8.992 1.00 84.19 136 PRO A O 1
ATOM 977 N N . ILE A 1 137 ? -1.234 -1.375 7.670 1.00 87.00 137 ILE A N 1
ATOM 978 C CA . ILE A 1 137 ? -1.832 -1.940 6.459 1.00 87.00 137 ILE A CA 1
ATOM 979 C C . ILE A 1 137 ? -0.816 -1.858 5.324 1.00 87.00 137 ILE A C 1
ATOM 981 O O . ILE A 1 137 ? -0.295 -0.786 5.014 1.00 87.00 137 ILE A O 1
ATOM 985 N N . SER A 1 138 ? -0.568 -2.994 4.675 1.00 89.19 138 SER A N 1
ATOM 986 C CA . SER A 1 138 ? 0.329 -3.086 3.523 1.00 89.19 138 SER A CA 1
ATOM 987 C C . SER A 1 138 ? -0.459 -3.092 2.217 1.00 89.19 138 SER A C 1
ATOM 989 O O . SER A 1 138 ? -1.364 -3.906 2.017 1.00 89.19 138 SER A O 1
ATOM 991 N N . TYR A 1 139 ? -0.092 -2.179 1.325 1.00 90.81 139 TYR A N 1
ATOM 992 C CA . TYR A 1 139 ? -0.591 -2.063 -0.036 1.00 90.81 139 TYR A CA 1
ATOM 993 C C . TYR A 1 139 ? 0.497 -2.459 -1.024 1.00 90.81 139 TYR A C 1
ATOM 995 O O . TYR A 1 139 ? 1.649 -2.060 -0.880 1.00 90.81 139 TYR A O 1
ATOM 1003 N N . ARG A 1 140 ? 0.112 -3.176 -2.074 1.00 90.44 140 ARG A N 1
ATOM 1004 C CA . ARG A 1 140 ? 0.981 -3.521 -3.193 1.00 90.44 140 ARG A CA 1
ATOM 1005 C C . ARG A 1 140 ? 0.350 -3.093 -4.503 1.00 90.44 140 ARG A C 1
ATOM 1007 O O . ARG A 1 140 ? -0.829 -3.357 -4.738 1.00 90.44 140 ARG A O 1
ATOM 1014 N N . CYS A 1 141 ? 1.138 -2.465 -5.361 1.00 89.56 141 CYS A N 1
ATOM 1015 C CA . CYS A 1 141 ? 0.761 -2.268 -6.747 1.00 89.56 141 CYS A CA 1
ATOM 1016 C C . CYS A 1 141 ? 0.979 -3.573 -7.520 1.00 89.56 141 CYS A C 1
ATOM 1018 O O . CYS A 1 141 ? 2.093 -4.096 -7.582 1.00 89.56 141 CYS A O 1
ATOM 1020 N N . ALA A 1 142 ? -0.099 -4.127 -8.065 1.00 87.88 142 ALA A N 1
ATOM 1021 C CA . ALA A 1 142 ? -0.047 -5.335 -8.873 1.00 87.88 142 ALA A CA 1
ATOM 1022 C C . ALA A 1 142 ? -1.006 -5.204 -10.052 1.00 87.88 142 ALA A C 1
ATOM 1024 O O . ALA A 1 142 ? -2.192 -4.928 -9.855 1.00 87.88 142 ALA A O 1
ATOM 1025 N N . GLU A 1 143 ? -0.488 -5.445 -11.258 1.00 86.94 143 GLU A N 1
ATOM 1026 C CA . GLU A 1 143 ? -1.233 -5.319 -12.518 1.00 86.94 143 GLU A CA 1
ATOM 1027 C C . GLU A 1 143 ? -1.760 -3.887 -12.727 1.00 86.94 143 GLU A C 1
ATOM 1029 O O . GLU A 1 143 ? -2.910 -3.683 -13.120 1.00 86.94 143 GLU A O 1
ATOM 1034 N N . GLY A 1 144 ? -0.939 -2.887 -12.388 1.00 87.12 144 GLY A N 1
ATOM 1035 C CA . GLY A 1 144 ? -1.300 -1.470 -12.489 1.00 87.12 144 GLY A CA 1
ATOM 1036 C C . GLY A 1 144 ? -2.389 -0.998 -11.519 1.00 87.12 144 GLY A C 1
ATOM 1037 O O . GLY A 1 144 ? -2.924 0.096 -11.701 1.00 87.12 144 GLY A O 1
ATOM 1038 N N . ALA A 1 145 ? -2.745 -1.790 -10.497 1.00 90.50 145 ALA A N 1
ATOM 1039 C CA . ALA A 1 145 ? -3.739 -1.416 -9.491 1.00 90.50 145 ALA A CA 1
ATOM 1040 C C . ALA A 1 145 ? -3.279 -1.681 -8.048 1.00 90.50 145 ALA A C 1
ATOM 1042 O O . ALA A 1 145 ? -2.686 -2.715 -7.734 1.00 90.50 145 ALA A O 1
ATOM 1043 N N . TRP A 1 146 ? -3.617 -0.766 -7.135 1.00 91.38 146 TRP A N 1
ATOM 1044 C CA . TRP A 1 146 ? -3.345 -0.923 -5.706 1.00 91.38 146 TRP A CA 1
ATOM 1045 C C . TRP A 1 146 ? -4.218 -2.014 -5.082 1.00 91.38 146 TRP A C 1
ATOM 1047 O O . TRP A 1 146 ? -5.452 -1.967 -5.128 1.00 91.38 146 TRP A O 1
ATOM 1057 N N . ARG A 1 147 ? -3.582 -2.981 -4.427 1.00 90.38 147 ARG A N 1
ATOM 1058 C CA . ARG A 1 147 ? -4.216 -4.087 -3.705 1.00 90.38 147 ARG A CA 1
ATOM 1059 C C . ARG A 1 147 ? -3.752 -4.088 -2.256 1.00 90.38 147 ARG A C 1
ATOM 1061 O O . ARG A 1 147 ? -2.648 -3.649 -1.966 1.00 90.38 147 ARG A O 1
ATOM 1068 N N . VAL A 1 148 ? -4.588 -4.593 -1.354 1.00 89.00 148 VAL A N 1
ATOM 1069 C CA . VAL A 1 148 ? -4.216 -4.758 0.056 1.00 89.00 148 VAL A CA 1
ATOM 1070 C C . VAL A 1 148 ? -3.682 -6.170 0.268 1.00 89.00 148 VAL A C 1
ATOM 1072 O O . VAL A 1 148 ? -4.346 -7.129 -0.123 1.00 89.00 148 VAL A O 1
ATOM 1075 N N . GLU A 1 149 ? -2.497 -6.300 0.863 1.00 82.38 149 GLU A N 1
ATOM 1076 C CA . GLU A 1 149 ? -1.894 -7.602 1.181 1.00 82.38 149 GLU A CA 1
ATOM 1077 C C . GLU A 1 149 ? -2.313 -8.113 2.563 1.00 82.38 149 GLU A C 1
ATOM 1079 O O . GLU A 1 149 ? -2.508 -9.316 2.746 1.00 82.38 149 GLU A O 1
ATOM 1084 N N . SER A 1 150 ? -2.500 -7.212 3.530 1.00 70.62 150 SER A N 1
ATOM 1085 C CA . SER A 1 150 ? -2.906 -7.573 4.888 1.00 70.62 150 SER A CA 1
ATOM 1086 C C . SER A 1 150 ? -3.721 -6.463 5.545 1.00 70.62 150 SER A C 1
ATOM 1088 O O . SER A 1 150 ? -3.221 -5.354 5.729 1.00 70.62 150 SER A O 1
ATOM 1090 N N . GLU A 1 151 ? -4.954 -6.785 5.936 1.00 65.25 151 GLU A N 1
ATOM 1091 C CA . GLU A 1 151 ? -5.804 -5.944 6.785 1.00 65.25 151 GLU A CA 1
ATOM 1092 C C . GLU A 1 151 ? -5.890 -6.595 8.161 1.00 65.25 151 GLU A C 1
ATOM 1094 O O . GLU A 1 151 ? -6.356 -7.729 8.297 1.00 65.25 151 GLU A O 1
ATOM 1099 N N . ILE A 1 152 ? -5.437 -5.884 9.188 1.00 69.06 152 ILE A N 1
ATOM 1100 C CA . ILE A 1 152 ? -5.775 -6.226 10.565 1.00 69.06 152 ILE A CA 1
ATOM 1101 C C . ILE A 1 152 ? -7.112 -5.541 10.827 1.00 69.06 152 ILE A C 1
ATOM 1103 O O . ILE A 1 152 ? -7.199 -4.319 10.825 1.00 69.06 152 ILE A O 1
ATOM 1107 N N . SER A 1 153 ? -8.176 -6.328 10.993 1.00 65.12 153 SER A N 1
ATOM 1108 C CA . SER A 1 153 ? -9.473 -5.773 11.377 1.00 65.12 153 SER A CA 1
ATOM 1109 C C . SER A 1 153 ? -9.338 -5.110 12.741 1.00 65.12 153 SER A C 1
ATOM 1111 O O . SER A 1 153 ? -8.888 -5.756 13.691 1.00 65.12 153 SER A O 1
ATOM 1113 N N . CYS A 1 154 ? -9.800 -3.867 12.863 1.00 67.12 154 CYS A N 1
ATOM 1114 C CA . CYS A 1 154 ? -10.031 -3.268 14.167 1.00 67.12 154 CYS A CA 1
ATOM 1115 C C . CYS A 1 154 ? -11.020 -4.169 14.914 1.00 67.12 154 CYS A C 1
ATOM 1117 O O . CYS A 1 154 ? -12.176 -4.290 14.511 1.00 67.12 154 CYS A O 1
ATOM 1119 N N . ASN A 1 155 ? -10.560 -4.850 15.95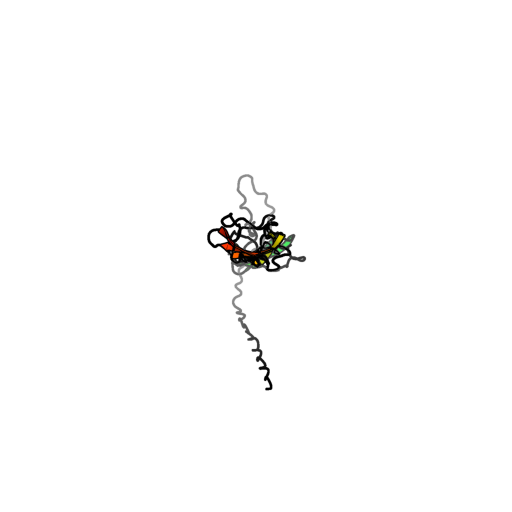9 1.00 65.25 155 ASN A N 1
ATOM 1120 C CA . ASN A 1 155 ? -11.440 -5.497 16.919 1.00 65.25 155 ASN A CA 1
ATOM 1121 C C . ASN A 1 155 ? -11.509 -4.556 18.123 1.00 65.25 155 ASN A C 1
ATOM 1123 O O . ASN A 1 155 ? -10.659 -4.675 19.011 1.00 65.25 155 ASN A O 1
ATOM 1127 N N . PRO A 1 156 ? -12.403 -3.544 18.116 1.00 62.72 156 PRO A N 1
ATOM 1128 C CA . PRO A 1 156 ? -12.525 -2.656 19.259 1.00 62.72 156 PRO A CA 1
ATOM 1129 C C . PRO A 1 156 ? -12.790 -3.503 20.510 1.00 62.72 156 PRO A C 1
ATOM 1131 O O . PRO A 1 156 ? -13.475 -4.529 20.416 1.00 62.72 156 PRO A O 1
A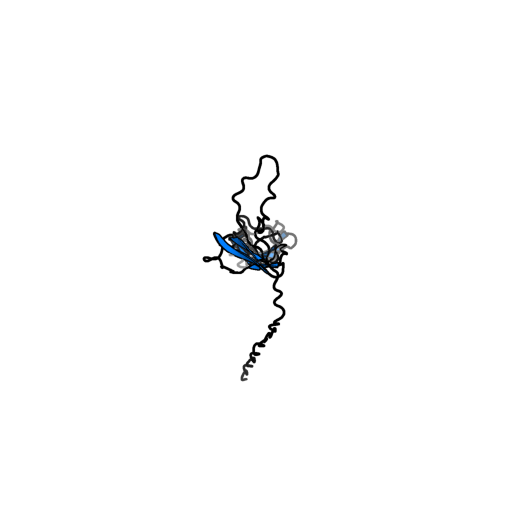TOM 1134 N N . PRO A 1 157 ? -12.231 -3.128 21.674 1.00 64.12 157 PRO A N 1
ATOM 1135 C CA . PRO A 1 157 ? -12.557 -3.820 22.909 1.00 64.12 157 PRO A CA 1
ATOM 1136 C C . PRO A 1 157 ? -14.084 -3.823 23.080 1.00 64.12 157 PRO A C 1
ATOM 1138 O O . PRO A 1 157 ? -14.721 -2.811 22.766 1.00 64.12 157 PRO A O 1
ATOM 1141 N N . PRO A 1 158 ? -14.683 -4.945 23.524 1.00 63.16 158 PRO A N 1
ATOM 1142 C CA . PRO A 1 158 ? -16.113 -4.979 23.777 1.00 63.16 158 PRO A CA 1
ATOM 1143 C C . PRO A 1 158 ? -16.476 -3.837 24.740 1.00 63.16 158 PRO A C 1
ATOM 1145 O O . PRO A 1 158 ? -15.684 -3.553 25.649 1.00 63.16 158 PRO A O 1
ATOM 1148 N N . PRO A 1 159 ? -17.618 -3.157 24.527 1.00 71.19 159 PRO A N 1
ATOM 1149 C CA . PRO A 1 159 ? -18.071 -2.102 25.419 1.00 71.19 159 PRO A CA 1
ATOM 1150 C C . PRO A 1 159 ? -18.074 -2.606 26.863 1.00 71.19 159 PRO A C 1
ATOM 1152 O O . PRO A 1 159 ? -18.350 -3.773 27.142 1.00 71.19 159 PRO A O 1
ATOM 1155 N N . ALA A 1 160 ? -17.664 -1.732 27.779 1.00 80.06 160 ALA A N 1
ATOM 1156 C CA . ALA A 1 160 ? -17.669 -2.064 29.190 1.00 80.06 160 ALA A CA 1
ATOM 1157 C C . ALA A 1 160 ? -19.115 -2.096 29.692 1.00 80.06 160 ALA A C 1
ATOM 1159 O O . ALA A 1 160 ? -19.901 -1.195 29.390 1.00 80.06 160 ALA A O 1
ATOM 1160 N N . CYS A 1 161 ? -19.427 -3.093 30.518 1.00 85.88 161 CYS A N 1
ATOM 1161 C CA . CYS A 1 161 ? -20.692 -3.151 31.234 1.00 85.88 161 CYS A CA 1
ATOM 1162 C C . CYS A 1 161 ? -20.949 -1.835 31.991 1.00 85.88 161 CYS A C 1
ATOM 1164 O O . CYS A 1 161 ? -20.017 -1.296 32.600 1.00 85.88 161 CYS A O 1
ATOM 1166 N N . PRO A 1 162 ? -22.196 -1.332 32.016 1.00 86.50 162 PRO A N 1
ATOM 1167 C CA . PRO A 1 162 ? -22.554 -0.166 32.818 1.00 86.50 162 PRO A CA 1
ATOM 1168 C C . PRO A 1 162 ? -22.120 -0.345 34.280 1.00 86.50 162 PRO A C 1
ATOM 1170 O O . PRO A 1 162 ? -22.270 -1.436 34.823 1.00 86.50 162 PRO A O 1
ATOM 1173 N N . GLU A 1 163 ? -21.637 0.705 34.952 1.00 86.44 163 GLU A N 1
ATOM 1174 C CA . GLU A 1 163 ? -21.193 0.607 36.361 1.00 86.44 163 GLU A CA 1
ATOM 1175 C C . GLU A 1 163 ? -22.317 0.195 37.324 1.00 86.44 163 GLU A C 1
ATOM 1177 O O . GLU A 1 163 ? -22.072 -0.371 38.388 1.00 86.44 163 GLU A O 1
ATOM 1182 N N . SER A 1 164 ? -23.564 0.482 36.952 1.00 86.62 164 SER A N 1
ATOM 1183 C CA . SER A 1 164 ? -24.754 0.152 37.730 1.00 86.62 164 SER A CA 1
ATOM 1184 C C . SER A 1 164 ? -25.683 -0.745 36.930 1.00 86.62 164 SER A C 1
ATOM 1186 O O . SER A 1 164 ? -25.689 -0.702 35.701 1.00 86.62 164 SER A O 1
ATOM 1188 N N . LEU A 1 165 ? -26.474 -1.551 37.640 1.00 86.38 165 LEU A N 1
ATOM 1189 C CA . LEU A 1 165 ? -27.462 -2.433 37.032 1.00 86.38 165 LEU A CA 1
ATOM 1190 C C . LEU A 1 165 ? -28.389 -1.615 36.103 1.00 86.38 165 LEU A C 1
ATOM 1192 O O . LEU A 1 165 ? -29.123 -0.753 36.601 1.00 86.38 165 LEU A O 1
ATOM 1196 N N . PRO A 1 166 ? -28.382 -1.859 34.778 1.00 87.06 166 PRO A N 1
ATOM 1197 C CA . PRO A 1 166 ? -29.243 -1.131 33.860 1.00 87.06 166 PRO A CA 1
ATOM 1198 C C . PRO A 1 166 ? -30.713 -1.451 34.136 1.00 87.06 166 PRO A C 1
ATOM 1200 O O . PRO A 1 166 ? -31.073 -2.537 34.598 1.00 87.06 166 PRO A O 1
ATOM 1203 N N . THR A 1 167 ? -31.588 -0.491 33.843 1.00 87.75 167 THR A N 1
ATOM 1204 C CA . THR A 1 167 ? -33.031 -0.694 34.004 1.00 87.75 167 THR A CA 1
ATOM 1205 C C . THR A 1 167 ? -33.533 -1.641 32.919 1.00 87.75 167 THR A C 1
ATOM 1207 O O . THR A 1 167 ? -33.218 -1.459 31.747 1.00 87.75 167 THR A O 1
ATOM 1210 N N . ALA A 1 168 ? -34.344 -2.634 33.286 1.00 87.56 168 ALA A N 1
ATOM 1211 C CA . ALA A 1 168 ? -34.961 -3.522 32.304 1.00 87.56 168 ALA A CA 1
ATOM 1212 C C . ALA A 1 168 ? -35.731 -2.707 31.244 1.00 87.56 168 ALA A C 1
ATOM 1214 O O . ALA A 1 168 ? -36.564 -1.866 31.585 1.00 87.56 168 ALA A O 1
ATOM 1215 N N . GLY A 1 169 ? -35.437 -2.952 29.968 1.00 88.31 169 GLY A N 1
ATOM 1216 C CA . GLY A 1 169 ? -35.982 -2.223 28.824 1.00 88.31 169 GLY A CA 1
ATOM 1217 C C . GLY A 1 169 ? -35.215 -0.954 28.433 1.00 88.31 169 GLY A C 1
ATOM 1218 O O . GLY A 1 169 ? -35.588 -0.317 27.451 1.00 88.31 169 GLY A O 1
ATOM 1219 N N . SER A 1 170 ? -34.154 -0.561 29.152 1.00 91.31 170 SER A N 1
ATOM 1220 C CA . SER A 1 170 ? -33.304 0.553 28.717 1.00 91.31 170 SER A CA 1
ATOM 1221 C C . SER A 1 170 ? -32.445 0.150 27.517 1.00 91.31 170 SER A C 1
ATOM 1223 O O . SER A 1 170 ? -32.097 -1.021 27.371 1.00 91.31 170 SER A O 1
ATOM 1225 N N . ALA A 1 171 ? -32.078 1.119 26.677 1.00 90.31 171 ALA A N 1
ATOM 1226 C CA . ALA A 1 171 ? -31.252 0.866 25.500 1.00 90.31 171 ALA A CA 1
ATOM 1227 C C . ALA A 1 171 ? -29.877 0.286 25.877 1.00 90.31 171 ALA A C 1
ATOM 1229 O O . ALA A 1 171 ? -29.292 0.657 26.899 1.00 90.31 171 ALA A O 1
ATOM 1230 N N . CYS A 1 172 ? -29.371 -0.607 25.034 1.00 89.56 172 CYS A N 1
ATOM 1231 C CA . CYS A 1 172 ? -28.020 -1.151 25.084 1.00 89.56 172 CYS A CA 1
ATOM 1232 C C . CYS A 1 172 ? -27.359 -1.035 23.709 1.00 89.56 172 CYS A C 1
ATOM 1234 O O . CYS A 1 172 ? -28.038 -1.047 22.683 1.00 89.56 172 CYS A O 1
ATOM 1236 N N . GLU A 1 173 ? -26.035 -0.883 23.692 1.00 85.75 173 GLU A N 1
ATOM 1237 C CA . GLU A 1 173 ? -25.292 -0.611 22.456 1.00 85.75 173 GLU A CA 1
ATOM 1238 C C . GLU A 1 173 ? -24.988 -1.884 21.661 1.00 85.75 173 GLU A C 1
ATOM 1240 O O . GLU A 1 173 ? -24.969 -1.846 20.429 1.00 85.75 173 GLU A O 1
ATOM 1245 N N . LEU A 1 174 ? -24.783 -3.015 22.349 1.00 84.12 174 LEU A N 1
ATOM 1246 C CA . LEU A 1 174 ? -24.330 -4.255 21.729 1.00 84.12 174 LEU A CA 1
ATOM 1247 C C . LEU A 1 174 ? -25.275 -5.441 22.010 1.00 84.12 174 LEU A C 1
ATOM 1249 O O . LEU A 1 174 ? -25.217 -6.048 23.082 1.00 84.12 174 LEU A O 1
ATOM 1253 N N . PRO A 1 175 ? -26.118 -5.834 21.037 1.00 87.38 175 PRO A N 1
ATOM 1254 C CA . PRO A 1 175 ? -26.953 -7.027 21.141 1.00 87.38 175 PRO A CA 1
ATOM 1255 C C . PRO A 1 175 ? -26.140 -8.283 21.477 1.00 87.38 175 PRO A C 1
ATOM 1257 O O . PRO A 1 175 ? -25.139 -8.579 20.826 1.00 87.38 175 PRO A O 1
ATOM 1260 N N . GLY A 1 176 ? -26.592 -9.050 22.469 1.00 84.56 176 GLY A N 1
ATOM 1261 C CA . GLY A 1 176 ? -25.924 -10.265 22.944 1.00 84.56 176 GLY A CA 1
ATOM 1262 C C . GLY A 1 176 ? -24.890 -10.048 24.054 1.00 84.56 176 GLY A C 1
ATOM 1263 O O . GLY A 1 176 ? -24.360 -11.033 24.567 1.00 84.56 176 GLY A O 1
ATOM 1264 N N . GLU A 1 177 ? -24.619 -8.805 24.461 1.00 87.31 177 GLU A N 1
ATOM 1265 C CA . GLU A 1 177 ? -23.770 -8.514 25.620 1.00 87.31 177 GLU A CA 1
ATOM 1266 C C . GLU A 1 177 ? -24.422 -9.003 26.923 1.00 87.31 177 GLU A C 1
ATOM 1268 O O . GLU A 1 177 ? -25.628 -8.839 27.126 1.00 87.31 177 GLU A O 1
ATOM 1273 N N . SER A 1 178 ? -23.632 -9.605 27.818 1.00 87.75 178 SER A N 1
ATOM 1274 C CA . SER A 1 178 ? -24.091 -10.068 29.130 1.00 87.75 178 SER A CA 1
ATOM 1275 C C . SER A 1 178 ? -23.209 -9.528 30.248 1.00 87.75 178 SER A C 1
ATOM 1277 O O . SER A 1 178 ? -21.998 -9.746 30.231 1.00 87.75 178 SER A O 1
ATOM 1279 N N . CYS A 1 179 ? -23.828 -8.905 31.247 1.00 88.12 179 CYS A N 1
ATOM 1280 C CA . CYS A 1 179 ? -23.148 -8.301 32.387 1.00 88.12 179 CYS A CA 1
ATOM 1281 C C . CYS A 1 179 ? -23.626 -8.937 33.690 1.00 88.12 179 CYS A C 1
ATOM 1283 O O . CYS A 1 179 ? -24.830 -9.121 33.887 1.00 88.12 179 CYS A O 1
ATOM 1285 N N . SER A 1 180 ? -22.689 -9.260 34.581 1.00 88.19 180 SER A N 1
ATOM 1286 C CA . SER A 1 180 ? -22.975 -9.805 35.910 1.00 88.19 180 SER A CA 1
ATOM 1287 C C . SER A 1 180 ? -22.631 -8.774 36.976 1.00 88.19 180 SER A C 1
ATOM 1289 O O . SER A 1 180 ? -21.515 -8.267 37.020 1.00 88.19 180 SER A O 1
ATOM 1291 N N . TYR A 1 181 ? -23.599 -8.493 37.838 1.00 84.75 181 TYR A N 1
ATOM 1292 C CA . TYR A 1 181 ? -23.479 -7.567 38.955 1.00 84.75 181 TYR A CA 1
ATOM 1293 C C . TYR A 1 181 ? -23.536 -8.350 40.255 1.00 84.75 181 TYR A C 1
ATOM 1295 O O . TYR A 1 181 ? -24.414 -9.204 40.419 1.00 84.75 181 TYR A O 1
ATOM 1303 N N . ASP A 1 182 ? -22.625 -8.056 41.178 1.00 82.19 182 ASP A N 1
ATOM 1304 C CA . ASP A 1 182 ? -22.646 -8.667 42.501 1.00 82.19 182 ASP A CA 1
ATOM 1305 C C . ASP A 1 182 ? -23.967 -8.351 43.210 1.00 82.19 182 ASP A C 1
ATOM 1307 O O . ASP A 1 182 ? -24.447 -7.214 43.227 1.00 82.19 182 ASP A O 1
ATOM 1311 N N . GLY A 1 183 ? -24.582 -9.396 43.762 1.00 70.12 183 GLY A N 1
ATOM 1312 C CA . GLY A 1 183 ? -25.789 -9.256 44.560 1.00 70.12 183 GLY A CA 1
ATOM 1313 C C . GLY A 1 183 ? -25.496 -8.604 45.918 1.00 70.12 183 GLY A C 1
ATOM 1314 O O . GLY A 1 183 ? -24.350 -8.595 46.378 1.00 70.12 183 GLY A O 1
ATOM 1315 N N . PRO A 1 184 ? -26.521 -8.056 46.595 1.00 68.81 184 PRO A N 1
ATOM 1316 C CA . PRO A 1 184 ? -26.375 -7.578 47.966 1.00 68.81 184 PRO A CA 1
ATOM 1317 C C . PRO A 1 184 ? -25.884 -8.708 48.893 1.00 68.81 184 PRO A C 1
ATOM 1319 O O . PRO A 1 184 ? -26.109 -9.882 48.597 1.00 68.81 184 PRO A O 1
ATOM 1322 N N . PRO A 1 185 ? -25.255 -8.391 50.041 1.00 66.31 185 PRO A N 1
ATOM 1323 C CA . PRO A 1 185 ? -24.687 -9.396 50.949 1.00 66.31 185 PRO A CA 1
ATOM 1324 C C . PRO A 1 185 ? -25.706 -10.441 51.434 1.00 66.31 185 PRO A C 1
ATOM 1326 O O . PRO A 1 185 ? -25.334 -11.578 51.716 1.00 66.31 185 PRO A O 1
ATOM 1329 N N . ASP A 1 186 ? -26.991 -10.083 51.472 1.00 67.00 186 ASP A N 1
ATOM 1330 C CA . ASP A 1 186 ? -28.097 -10.975 51.837 1.00 67.00 186 ASP A CA 1
ATOM 1331 C C . ASP A 1 186 ? -28.519 -11.940 50.707 1.00 67.00 186 ASP A C 1
ATOM 1333 O O . ASP A 1 186 ? -29.268 -12.888 50.941 1.00 67.00 186 ASP A O 1
ATOM 1337 N N . CYS A 1 187 ? -28.028 -11.723 49.481 1.00 67.19 187 CYS A N 1
ATOM 1338 C CA . CYS A 1 187 ? -28.309 -12.521 48.288 1.00 67.19 187 CYS A CA 1
ATOM 1339 C C . CYS A 1 187 ? -27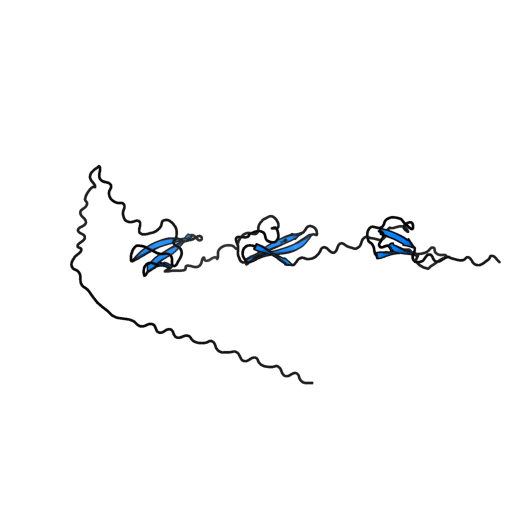.038 -12.657 47.423 1.00 67.19 187 CYS A C 1
ATOM 1341 O O . CYS A 1 187 ? -26.882 -11.935 46.439 1.00 67.19 187 CYS A O 1
ATOM 1343 N N . PRO A 1 188 ? -26.140 -13.613 47.729 1.00 67.12 188 PRO A N 1
ATOM 1344 C CA . PRO A 1 188 ? -24.802 -13.713 47.128 1.00 67.12 188 PRO A CA 1
ATOM 1345 C C . PRO A 1 188 ? -24.787 -14.162 45.656 1.00 67.12 188 PRO A C 1
ATOM 1347 O O . PRO A 1 188 ? -23.727 -14.441 45.104 1.00 67.12 188 PRO A O 1
ATOM 1350 N N . GLN A 1 189 ? -25.953 -14.310 45.026 1.00 71.00 189 GLN A N 1
ATOM 1351 C CA . GLN A 1 189 ? -26.043 -14.711 43.628 1.00 71.00 189 GLN A CA 1
ATOM 1352 C C . GLN A 1 189 ? -25.962 -13.467 42.734 1.00 71.00 189 GLN A C 1
ATOM 1354 O O . GLN A 1 189 ? -26.712 -12.514 42.963 1.00 71.00 189 GLN A O 1
ATOM 1359 N N . PRO A 1 190 ? -25.088 -13.459 41.717 1.00 75.88 190 PRO A N 1
ATOM 1360 C CA . PRO A 1 190 ? -24.942 -12.312 40.840 1.00 75.88 190 PRO A CA 1
ATOM 1361 C C . PRO A 1 190 ? -26.199 -12.115 39.987 1.00 75.88 190 PRO A C 1
ATOM 1363 O O . PRO A 1 190 ? -26.766 -13.068 39.445 1.00 75.88 190 PRO A O 1
ATOM 1366 N N . THR A 1 191 ? -26.620 -10.863 39.828 1.00 83.69 191 THR A N 1
ATOM 1367 C CA . THR A 1 191 ? -27.681 -10.507 38.881 1.00 83.69 191 THR A CA 1
ATOM 1368 C C . THR A 1 191 ? -27.069 -10.415 37.493 1.00 83.69 191 THR A C 1
ATOM 1370 O O . THR A 1 191 ? -26.153 -9.627 37.273 1.00 83.69 191 THR A O 1
ATOM 1373 N N . THR A 1 192 ? -27.563 -11.223 36.555 1.00 86.25 192 THR A N 1
ATOM 1374 C CA . THR A 1 192 ? -27.096 -11.193 35.164 1.00 86.25 192 THR A CA 1
ATOM 1375 C C . THR A 1 192 ? -28.132 -10.522 34.275 1.00 86.25 192 THR A C 1
ATOM 1377 O O . THR A 1 192 ? -29.302 -10.920 34.259 1.00 86.25 192 THR A O 1
ATOM 1380 N N . VAL A 1 193 ? -27.689 -9.515 33.528 1.00 88.94 193 VAL A N 1
ATOM 1381 C CA . VAL A 1 193 ? -28.477 -8.814 32.510 1.00 88.94 193 VAL A CA 1
ATOM 1382 C C . VAL A 1 193 ? -27.922 -9.127 31.127 1.00 88.94 193 VAL A C 1
ATOM 1384 O O . VAL A 1 193 ? -26.718 -9.332 30.967 1.00 88.94 193 VAL A O 1
ATOM 1387 N N . THR A 1 194 ? -28.796 -9.189 30.128 1.00 90.81 194 THR A N 1
ATOM 1388 C CA . THR A 1 194 ? -28.426 -9.475 28.738 1.00 90.81 194 THR A CA 1
ATOM 1389 C C . THR A 1 194 ? -29.070 -8.455 27.810 1.00 90.81 194 THR A C 1
ATOM 1391 O O . THR A 1 194 ? -30.276 -8.217 27.898 1.00 90.81 194 THR A O 1
ATOM 1394 N N . CYS A 1 195 ? -28.277 -7.860 26.924 1.00 91.31 195 CYS A N 1
ATOM 1395 C CA . CYS A 1 195 ? -28.768 -6.992 25.864 1.00 91.31 195 CYS A CA 1
ATOM 1396 C C . CYS A 1 195 ? -29.468 -7.846 24.801 1.00 91.31 195 CYS A C 1
ATOM 1398 O O . CYS A 1 195 ? -28.850 -8.700 24.159 1.00 91.31 195 CYS A O 1
ATOM 1400 N N . GLY A 1 196 ? -30.775 -7.661 24.648 1.00 89.31 196 GLY A N 1
ATOM 1401 C CA . GLY A 1 196 ? -31.584 -8.379 23.676 1.00 89.31 196 GLY A CA 1
ATOM 1402 C C . GLY A 1 196 ? -31.266 -7.979 22.235 1.00 89.3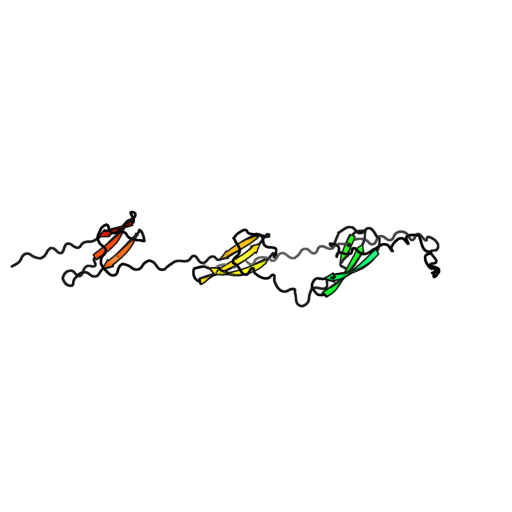1 196 GLY A C 1
ATOM 1403 O O . GLY A 1 196 ? -30.629 -6.962 21.957 1.00 89.31 196 GLY A O 1
ATOM 1404 N N . ALA A 1 197 ? -31.736 -8.790 21.285 1.00 90.50 197 ALA A N 1
ATOM 1405 C CA . ALA A 1 197 ? -31.617 -8.501 19.851 1.00 90.50 197 ALA A CA 1
ATOM 1406 C C . ALA A 1 197 ? -32.376 -7.229 19.426 1.00 90.50 197 ALA A C 1
ATOM 1408 O O . ALA A 1 197 ? -32.123 -6.674 18.361 1.00 90.50 197 ALA A O 1
ATOM 1409 N N . ASP A 1 198 ? -33.306 -6.781 20.261 1.00 91.00 198 ASP A N 1
ATOM 1410 C CA . ASP A 1 198 ? -34.070 -5.545 20.148 1.00 91.00 198 ASP A CA 1
ATOM 1411 C C . ASP A 1 198 ? -33.302 -4.307 20.648 1.00 91.00 198 ASP A C 1
ATOM 1413 O O . ASP A 1 198 ? -33.829 -3.199 20.575 1.00 91.00 198 ASP A O 1
ATOM 1417 N N . GLY A 1 199 ? -32.068 -4.476 21.137 1.00 90.25 199 GLY A N 1
ATOM 1418 C CA . GLY A 1 199 ? -31.254 -3.380 21.658 1.00 90.25 199 GLY A CA 1
ATOM 1419 C C . GLY A 1 199 ? -31.726 -2.880 23.022 1.00 90.25 199 GLY A C 1
ATOM 1420 O O . GLY A 1 199 ? -31.485 -1.719 23.356 1.00 90.25 199 GLY A O 1
ATOM 1421 N N . THR A 1 200 ? -32.394 -3.728 23.815 1.00 92.69 200 THR A N 1
ATOM 1422 C CA . THR A 1 200 ? -32.788 -3.392 25.190 1.00 92.69 200 THR A CA 1
ATOM 1423 C C . THR A 1 200 ? -32.235 -4.370 26.225 1.00 92.69 200 THR A C 1
ATOM 1425 O O . THR A 1 200 ? -32.082 -5.565 25.974 1.00 92.69 200 THR A O 1
ATOM 1428 N N . TRP A 1 201 ? -31.903 -3.869 27.416 1.00 91.19 201 TRP A N 1
ATOM 1429 C CA . TRP A 1 201 ? -31.451 -4.708 28.523 1.00 91.19 201 TRP A CA 1
ATOM 1430 C C . TRP A 1 201 ? -32.601 -5.551 29.077 1.00 91.19 201 TRP A C 1
ATOM 1432 O O . TRP A 1 201 ? -33.646 -5.031 29.465 1.00 91.19 201 TRP A O 1
ATOM 1442 N N . SER A 1 202 ? -32.380 -6.854 29.203 1.00 89.00 202 SER A N 1
ATOM 1443 C CA . SER A 1 202 ? -33.295 -7.793 29.850 1.00 89.00 202 SER A CA 1
ATOM 1444 C C . SER A 1 202 ? -32.643 -8.400 31.092 1.00 89.00 202 SER A C 1
ATOM 1446 O O . SER A 1 202 ? -31.451 -8.712 31.097 1.00 89.00 202 SER A O 1
ATOM 1448 N N . VAL A 1 203 ? -33.412 -8.545 32.173 1.00 81.81 203 VAL A N 1
ATOM 1449 C CA . VAL A 1 203 ? -32.941 -9.212 33.395 1.00 81.81 203 VAL A CA 1
ATOM 1450 C C . VAL A 1 203 ? -33.228 -10.701 33.253 1.00 81.81 203 VAL A C 1
ATOM 1452 O O . VAL A 1 203 ? -34.374 -11.132 33.367 1.00 81.81 203 VAL A O 1
ATOM 1455 N N . THR A 1 204 ? -32.187 -11.484 32.985 1.00 67.62 204 THR A N 1
ATOM 1456 C CA . THR A 1 204 ? -32.316 -12.922 32.703 1.00 67.62 204 THR A CA 1
ATOM 1457 C C . THR A 1 204 ? -32.450 -13.734 33.993 1.00 67.62 204 THR A C 1
ATOM 1459 O O . THR A 1 204 ? -33.117 -14.767 34.015 1.00 67.62 204 THR A O 1
ATOM 1462 N N . ILE A 1 205 ? -31.849 -13.257 35.091 1.00 63.62 205 ILE A N 1
ATOM 1463 C CA . ILE A 1 205 ? -31.932 -13.885 36.414 1.00 63.62 205 ILE A CA 1
ATOM 1464 C C . ILE A 1 205 ? -32.142 -12.795 37.468 1.00 63.62 205 ILE A C 1
ATOM 1466 O O . ILE A 1 205 ? -31.188 -12.198 37.959 1.00 63.62 205 ILE A O 1
ATOM 1470 N N . ALA A 1 206 ? -33.399 -12.552 37.839 1.00 55.12 206 ALA A N 1
ATOM 1471 C CA . ALA A 1 206 ? -33.729 -11.906 39.103 1.00 55.12 206 ALA A CA 1
ATOM 1472 C C . ALA A 1 206 ? -33.913 -13.020 40.135 1.00 55.12 206 ALA A C 1
ATOM 1474 O O . ALA A 1 206 ? -34.936 -13.708 40.133 1.00 55.12 206 ALA A O 1
ATOM 1475 N N . VAL A 1 207 ? -32.919 -13.255 40.991 1.00 57.38 207 VAL A N 1
ATOM 1476 C CA . VAL A 1 207 ? -33.121 -14.187 42.102 1.00 57.38 207 VAL A CA 1
ATOM 1477 C C . VAL A 1 207 ? -34.116 -13.525 43.048 1.00 57.38 207 VAL A C 1
ATOM 1479 O O . VAL A 1 207 ? -33.787 -12.561 43.734 1.00 57.38 207 VAL A O 1
ATOM 1482 N N . SER A 1 208 ? -35.364 -14.001 43.042 1.00 52.62 208 SER A N 1
ATOM 1483 C CA . SER A 1 208 ? -36.359 -13.570 44.018 1.00 52.62 208 SER A CA 1
ATOM 1484 C C . SER A 1 208 ? -35.895 -14.096 45.374 1.00 52.62 208 SER A C 1
ATOM 1486 O O . SER A 1 208 ? -36.061 -15.279 45.685 1.00 52.62 208 SER A O 1
ATOM 1488 N N . CYS A 1 209 ? -35.249 -13.246 46.162 1.00 57.84 209 CYS A N 1
ATOM 1489 C CA . CYS A 1 209 ? -34.945 -13.572 47.541 1.00 57.84 209 CYS A CA 1
ATOM 1490 C C . CYS A 1 209 ? -36.283 -13.627 48.273 1.00 57.84 209 CYS A C 1
ATOM 1492 O O . CYS A 1 209 ? -36.894 -12.596 48.532 1.00 57.84 209 CYS A O 1
ATOM 1494 N N . ASN A 1 210 ? -36.791 -14.835 48.508 1.00 56.03 210 ASN A N 1
ATOM 1495 C CA . ASN A 1 210 ? -37.993 -15.033 49.299 1.00 56.03 210 ASN A CA 1
ATOM 1496 C C . ASN A 1 210 ? -37.532 -14.994 50.765 1.00 56.03 210 ASN A C 1
ATOM 1498 O O . ASN A 1 210 ? -36.863 -15.942 51.191 1.00 56.03 210 ASN A O 1
ATOM 1502 N N . PRO A 1 211 ? -37.761 -13.902 51.519 1.00 56.22 211 PRO A N 1
ATOM 1503 C CA . PRO A 1 211 ?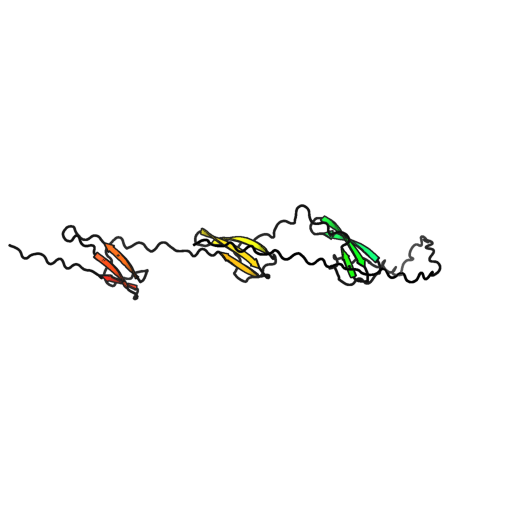 -37.326 -13.850 52.906 1.00 56.22 211 PRO A CA 1
ATOM 1504 C C . PRO A 1 211 ? -38.015 -14.983 53.687 1.00 56.22 211 PRO A C 1
ATOM 1506 O O . PRO A 1 211 ? -39.205 -15.233 53.469 1.00 56.22 211 PRO A O 1
ATOM 1509 N N . PRO A 1 212 ? -37.304 -15.696 54.580 1.00 52.38 212 PRO A N 1
ATOM 1510 C CA . PRO A 1 212 ? -37.952 -16.668 55.449 1.00 52.38 212 PRO A CA 1
ATOM 1511 C C . PRO A 1 212 ? -39.018 -15.957 56.306 1.00 52.38 212 PRO A C 1
ATOM 1513 O O . PRO A 1 212 ? -38.792 -14.819 56.730 1.00 52.38 212 PRO A O 1
ATOM 1516 N N . PRO A 1 213 ? -40.186 -16.581 56.552 1.00 48.09 213 PRO A N 1
ATOM 1517 C CA . PRO A 1 213 ? -41.224 -15.974 57.378 1.00 48.09 213 PRO A CA 1
ATOM 1518 C C . PRO A 1 213 ? -40.684 -15.689 58.793 1.00 48.09 213 PRO A C 1
ATOM 1520 O O . PRO A 1 213 ? -39.894 -16.489 59.305 1.00 48.09 213 PRO A O 1
ATOM 1523 N N . PRO A 1 214 ? -41.069 -14.559 59.418 1.00 65.44 214 PRO A N 1
ATOM 1524 C CA . PRO A 1 214 ? -40.588 -14.192 60.748 1.00 65.44 214 PRO A CA 1
ATOM 1525 C C . PRO A 1 214 ? -40.988 -15.243 61.810 1.00 65.44 214 PRO A C 1
ATOM 1527 O O . PRO A 1 214 ? -42.022 -15.894 61.637 1.00 65.44 214 PRO A O 1
ATOM 1530 N N . PRO A 1 215 ? -40.171 -15.420 62.873 1.00 66.38 215 PRO A N 1
ATOM 1531 C CA . PRO A 1 215 ? -40.383 -16.416 63.929 1.00 66.38 215 PRO A CA 1
ATOM 1532 C C . PRO A 1 215 ? -41.597 -16.137 64.824 1.00 66.38 215 PRO A C 1
ATOM 1534 O O . PRO A 1 215 ? -41.954 -14.950 65.009 1.00 66.38 215 PRO A O 1
#

Sequence (215 aa):
MTMQKKRKVLRAPFLVTVAAAASFAGAVALPGCDPTVDDGSCPEGMACNPPPTACPEEMPVPGSRCDTDEPSCSYIDGCDNPIDYACVDGAWRVEHELSCNPPPPPPACPEAMPKRGSSCDADDGSCSYIDGCDNPISYRCAEGAWRVESEISCNPPPPACPESLPTAGSACELPGESCSYDGPPDCPQPTTVTCGADGTWSVTIAVSCNPPPPP

Foldseek 3Di:
DDDDDDDDDDDDDDDDDDDDDDDDDDDDDDDDDDPPPDPDDDDPDDPPDPDPPQDDPDDDDFFDFGDDAWDWDWDQDPQRDTWIWTQDPRTIDTPDDDARVVHDDADDDDPDDDDFFDFDPHQFDKDWDADPQRDIWIWGQHPRTIHTPDDDDPPDDPDDDDPDDDDFFDFADDAFDKDWAQDDPLDRGTFIWGQHPVRTIHGPDDPPPPDDDDD